Protein AF-A0A950AAD3-F1 (afdb_monomer_lite)

Sequence (222 aa):
MIIPPLSVIERLCAEAMTRAERRLYRKLTSDLDDFQRTALDNILGTRLNTKQSMLAWLRQAPGAANPRNILEHIERLKALRSIALPEELGRNIHQNHLLRLARQGAQTPVNDFRDLTDERRYATLVTVLLETSATITDEILDLNDRLLGSLFAKAKRQFESAFQGCLRFKCGSIRELKAADRLSVHELSAVNGHCLRFTYSATATAPFYISSFTEKEPINPF

Secondary structure (DSSP, 8-state):
--PPPHHHHHHHHHHHHHHHHHHHHHHHHTT--HHHHHHHHHHTSBPTTSSSBHHHHHTPPP-SSSHHHHHHHHHHHHHHHHT---TTTTTTS-HHHHHHHHHHHHHS-TTGGGGS-HHHHHHHHHHHHHHHHHHHHHHHHHHHHHHHHHHHHHHHHHHHHHHHHHHHHHHHHHHH--S-----------BTTTBPPP------------------------

Radius of gyration: 35.6 Å; chains: 1; bounding box: 96×27×93 Å

pLDDT: mean 77.22, std 22.84, range [26.33, 95.69]

Foldseek 3Di:
DDDDDPVVVVVVVVVVVVVVVLVLLCLLPVPDDPLLLVLLVQQLPCDPPDPDGNVRLLLDDQDALDPVSLVSLVVSLVSLCVSVDDPCRCVPPDPVVLVVLLVVLSPDDSVVLVVDDSSSSSSSSVSVSVVSNVVSVVSSVVSVVVNVVVVVVVVVVVVVVVVVVVVVVVVVVVVVPPDDDDDDQDDFDDDDDDDTDGDDDDDDDDDDDDPDPDPDDDPDDD

Structure (mmCIF, N/CA/C/O backbone):
data_AF-A0A950AAD3-F1
#
_entry.id   AF-A0A950AAD3-F1
#
loop_
_atom_site.group_PDB
_atom_site.id
_atom_site.type_symbol
_atom_site.label_atom_id
_atom_site.label_alt_id
_atom_site.label_comp_id
_atom_site.label_asym_id
_atom_site.label_entity_id
_atom_site.label_seq_id
_atom_site.pdbx_PDB_ins_code
_atom_site.Cartn_x
_atom_site.Cartn_y
_atom_site.Cartn_z
_atom_site.occupancy
_atom_site.B_iso_or_equiv
_atom_site.auth_seq_id
_atom_site.auth_comp_id
_atom_site.auth_asym_id
_atom_site.auth_atom_id
_atom_site.pdbx_PDB_model_num
ATOM 1 N N . MET A 1 1 ? -48.743 1.684 14.733 1.00 59.47 1 MET A N 1
ATOM 2 C CA . MET A 1 1 ? -47.333 1.432 14.368 1.00 59.47 1 MET A CA 1
ATOM 3 C C . MET A 1 1 ? -46.490 2.464 15.096 1.00 59.47 1 MET A C 1
ATOM 5 O O . MET A 1 1 ? -46.649 3.645 14.825 1.00 59.47 1 MET A O 1
ATOM 9 N N . ILE A 1 2 ? -45.723 2.055 16.106 1.00 82.56 2 ILE A N 1
ATOM 10 C CA . ILE A 1 2 ? -44.883 2.977 16.880 1.00 82.56 2 ILE A CA 1
ATOM 11 C C . ILE A 1 2 ? -43.565 3.101 16.117 1.00 82.56 2 ILE A C 1
ATOM 13 O O . ILE A 1 2 ? -42.791 2.148 16.079 1.00 82.56 2 ILE A O 1
ATOM 17 N N . ILE A 1 3 ? -43.349 4.237 15.454 1.00 84.38 3 ILE A N 1
ATOM 18 C CA . ILE A 1 3 ? -42.061 4.565 14.836 1.00 84.38 3 ILE A CA 1
ATOM 19 C C . ILE A 1 3 ? -41.279 5.377 15.872 1.00 84.38 3 ILE A C 1
ATOM 21 O O . ILE A 1 3 ? -41.797 6.390 16.350 1.00 84.38 3 ILE A O 1
ATOM 25 N N . PRO A 1 4 ? -40.075 4.938 16.270 1.00 87.88 4 PRO A N 1
ATOM 26 C CA . PRO A 1 4 ? -39.269 5.690 17.215 1.00 87.88 4 PRO A CA 1
ATOM 27 C C . PRO A 1 4 ? -38.831 7.038 16.612 1.00 87.88 4 PRO A C 1
ATOM 29 O O . PRO A 1 4 ? -38.788 7.185 15.389 1.00 87.88 4 PRO A O 1
ATOM 32 N N . PRO A 1 5 ? -38.474 8.026 17.449 1.00 93.12 5 PRO A N 1
ATOM 33 C CA . PRO A 1 5 ? -37.957 9.308 16.978 1.00 93.12 5 PRO A CA 1
ATOM 34 C C . PRO A 1 5 ? -36.730 9.134 16.072 1.00 93.12 5 PRO A C 1
ATOM 36 O O . PRO A 1 5 ? -35.926 8.225 16.292 1.00 93.12 5 PRO A O 1
ATOM 39 N N . LEU A 1 6 ? -36.543 10.038 15.103 1.00 93.56 6 LEU A N 1
ATOM 40 C CA . LEU A 1 6 ? -35.430 9.988 14.142 1.00 93.56 6 LEU A CA 1
ATOM 41 C C . LEU A 1 6 ? -34.062 9.839 14.829 1.00 93.56 6 LEU A C 1
ATOM 43 O O . LEU A 1 6 ? -33.264 8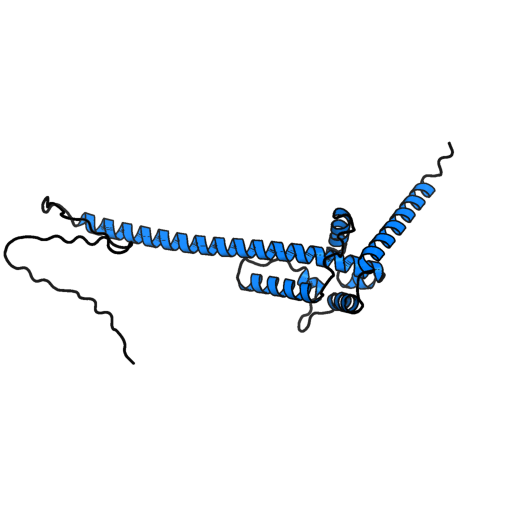.999 14.427 1.00 93.56 6 LEU A O 1
ATOM 47 N N . SER A 1 7 ? -33.836 10.560 15.928 1.00 93.62 7 SER A N 1
ATOM 48 C CA . SER A 1 7 ? -32.591 10.492 16.705 1.00 93.62 7 SER A CA 1
ATOM 49 C C . SER A 1 7 ? -32.288 9.096 17.264 1.00 93.62 7 SER A C 1
ATOM 51 O O . SER A 1 7 ? -31.128 8.706 17.407 1.00 93.62 7 SER A O 1
ATOM 53 N N . VAL A 1 8 ? -33.320 8.305 17.573 1.00 94.81 8 VAL A N 1
ATOM 54 C CA . VAL A 1 8 ? -33.160 6.917 18.025 1.00 94.81 8 VAL A CA 1
ATOM 55 C C . VAL A 1 8 ? -32.753 6.025 16.857 1.00 94.81 8 VAL A C 1
ATOM 57 O O . VAL A 1 8 ? -31.885 5.172 17.030 1.00 94.81 8 VAL A O 1
ATOM 60 N N . ILE A 1 9 ? -33.333 6.245 15.674 1.00 94.25 9 ILE A N 1
ATOM 61 C CA . ILE A 1 9 ? -32.977 5.518 14.450 1.00 94.25 9 ILE A CA 1
ATOM 62 C C . ILE A 1 9 ? -31.524 5.819 14.070 1.00 94.25 9 ILE A C 1
ATOM 64 O O . ILE A 1 9 ? -30.745 4.889 13.883 1.00 94.25 9 ILE A O 1
ATOM 68 N N . GLU A 1 10 ? -31.128 7.092 14.045 1.00 95.69 10 GLU A N 1
ATOM 69 C CA . GLU A 1 10 ? -29.756 7.515 13.733 1.00 95.69 10 GLU A CA 1
ATOM 70 C C . GLU A 1 10 ? -28.737 6.890 14.688 1.00 95.69 10 GLU A C 1
ATOM 72 O O . GLU A 1 10 ? -27.734 6.323 14.249 1.00 95.69 10 GLU A O 1
ATOM 77 N N . ARG A 1 11 ? -29.021 6.913 15.996 1.00 94.88 11 ARG A N 1
ATOM 78 C CA . ARG A 1 11 ? -28.156 6.295 17.008 1.00 94.88 11 ARG A CA 1
ATOM 79 C C . ARG A 1 11 ? -28.042 4.782 16.824 1.00 94.88 11 ARG A C 1
ATOM 81 O O . ARG A 1 11 ? -26.937 4.249 16.906 1.00 94.88 11 ARG A O 1
ATOM 88 N N . LEU A 1 12 ? -29.154 4.092 16.560 1.00 94.81 12 LEU A N 1
ATOM 89 C CA . LEU A 1 12 ? -29.156 2.647 16.307 1.00 94.81 12 LEU A CA 1
ATOM 90 C C . LEU A 1 12 ? -28.367 2.297 15.042 1.00 94.81 12 LEU A C 1
ATOM 92 O O . LEU A 1 12 ? -27.581 1.350 15.057 1.00 94.81 12 LEU A O 1
ATOM 96 N N . CYS A 1 13 ? -28.529 3.071 13.967 1.00 94.69 13 CYS A N 1
ATOM 97 C CA . CYS A 1 13 ? -27.764 2.905 12.734 1.00 94.69 13 CYS A CA 1
ATOM 98 C C . CYS A 1 13 ? -26.262 3.123 12.970 1.00 94.69 13 CYS A C 1
ATOM 100 O O . CYS A 1 13 ? -25.458 2.281 12.568 1.00 94.69 13 CYS A O 1
ATOM 102 N N . ALA A 1 14 ? -25.879 4.192 13.673 1.00 94.50 14 ALA A N 1
ATOM 103 C CA . ALA A 1 14 ? -24.483 4.484 14.000 1.00 94.50 14 ALA A CA 1
ATOM 104 C C . ALA A 1 14 ? -23.844 3.378 14.860 1.00 94.50 14 ALA A C 1
ATOM 106 O O . ALA A 1 14 ? -22.711 2.948 14.614 1.00 94.50 14 ALA A O 1
ATOM 107 N N . GLU A 1 15 ? -24.584 2.867 15.844 1.00 95.62 15 GLU A N 1
ATOM 108 C CA . GLU A 1 15 ? -24.128 1.777 16.700 1.00 95.62 15 GLU A CA 1
ATOM 109 C C . GLU A 1 15 ? -23.991 0.461 15.921 1.00 95.62 15 GLU A C 1
ATOM 111 O O . GLU A 1 15 ? -22.980 -0.237 16.052 1.00 95.62 15 GLU A O 1
ATOM 116 N N . ALA A 1 16 ? -24.963 0.133 15.066 1.00 94.94 16 ALA A N 1
ATOM 117 C CA . ALA A 1 16 ? -24.903 -1.037 14.197 1.00 94.94 16 ALA A CA 1
ATOM 118 C C . ALA A 1 16 ? -23.700 -0.972 13.242 1.00 94.94 16 ALA A C 1
ATOM 120 O O . ALA A 1 16 ? -22.974 -1.960 13.107 1.00 94.94 16 ALA A O 1
ATOM 121 N N . MET A 1 17 ? -23.438 0.196 12.644 1.00 91.81 17 MET A N 1
ATOM 122 C CA . MET A 1 17 ? -22.265 0.428 11.797 1.00 91.81 17 MET A CA 1
ATOM 123 C C . MET A 1 17 ? -20.960 0.231 12.571 1.00 91.81 17 MET A C 1
ATOM 125 O O . MET A 1 17 ? -20.105 -0.538 12.140 1.00 91.81 17 MET A O 1
ATOM 129 N N . THR A 1 18 ? -20.834 0.833 13.756 1.00 92.56 18 THR A N 1
ATOM 130 C CA . THR A 1 18 ? -19.625 0.702 14.588 1.00 92.56 18 THR A CA 1
ATOM 131 C C . THR A 1 18 ? -19.384 -0.754 15.004 1.00 92.56 18 THR A C 1
ATOM 133 O O . THR A 1 18 ? -18.251 -1.241 15.000 1.00 92.56 18 THR A O 1
ATOM 136 N N . ARG A 1 19 ? -20.447 -1.497 15.340 1.00 93.50 19 ARG A N 1
ATOM 137 C CA . ARG A 1 19 ? -20.359 -2.932 15.658 1.00 93.50 19 ARG A CA 1
ATOM 138 C C . ARG A 1 19 ? -19.924 -3.758 14.444 1.00 93.50 19 ARG A C 1
ATOM 140 O O . ARG A 1 19 ? -19.115 -4.674 14.602 1.00 93.50 19 ARG A O 1
ATOM 147 N N . ALA A 1 20 ? -20.430 -3.437 13.254 1.00 91.12 20 ALA A N 1
ATOM 148 C CA . ALA A 1 20 ? -20.039 -4.098 12.013 1.00 91.12 20 ALA A CA 1
ATOM 149 C C . ALA A 1 20 ? -18.560 -3.849 11.677 1.00 91.12 20 ALA A C 1
ATOM 151 O O . ALA A 1 20 ? -17.836 -4.805 11.400 1.00 91.12 20 ALA A O 1
ATOM 152 N N . GLU A 1 21 ? -18.086 -2.606 11.788 1.00 90.44 21 GLU A N 1
ATOM 153 C CA . GLU A 1 21 ? -16.679 -2.251 11.560 1.00 90.44 21 GLU A CA 1
ATOM 154 C C . GLU A 1 21 ? -15.738 -2.975 12.522 1.00 90.44 21 GLU A C 1
ATOM 156 O O . GLU A 1 21 ? -14.776 -3.602 12.085 1.00 90.44 21 GLU A O 1
ATOM 161 N N . ARG A 1 22 ? -16.053 -2.998 13.823 1.00 91.44 22 ARG A N 1
ATOM 162 C CA . ARG A 1 22 ? -15.264 -3.758 14.808 1.00 91.44 22 ARG A CA 1
ATOM 163 C C . ARG A 1 22 ? -15.192 -5.245 14.469 1.00 91.44 22 ARG A C 1
ATOM 165 O O . ARG A 1 22 ? -14.149 -5.870 14.637 1.00 91.44 22 ARG A O 1
ATOM 172 N N . ARG A 1 23 ? -16.291 -5.831 13.980 1.00 91.44 23 ARG A N 1
ATOM 173 C CA . ARG A 1 23 ? -16.305 -7.235 13.548 1.00 91.44 23 ARG A CA 1
ATOM 174 C C . ARG A 1 23 ? -15.412 -7.459 12.328 1.00 91.44 23 ARG A C 1
ATOM 176 O O . ARG A 1 23 ? -14.790 -8.512 12.234 1.00 91.44 23 ARG A O 1
ATOM 183 N N . LEU A 1 24 ? -15.347 -6.494 11.414 1.00 91.12 24 LEU A N 1
ATOM 184 C CA . LEU A 1 24 ? -14.469 -6.551 10.246 1.00 91.12 24 LEU A CA 1
ATOM 185 C C . LEU A 1 24 ? -13.000 -6.421 10.636 1.00 91.12 24 LEU A C 1
ATOM 187 O O . LEU A 1 24 ? -12.200 -7.234 10.187 1.00 91.12 24 LEU A O 1
ATOM 191 N N . TYR A 1 25 ? -12.655 -5.473 11.510 1.00 92.56 25 TYR A N 1
ATOM 192 C CA . TYR A 1 25 ? -11.283 -5.333 12.001 1.00 92.56 25 TYR A CA 1
ATOM 193 C C . TYR A 1 25 ? -10.812 -6.605 12.698 1.00 92.56 25 TYR A C 1
ATOM 195 O O . TYR A 1 25 ? -9.764 -7.124 12.340 1.00 92.56 25 TYR A O 1
ATOM 203 N N . ARG A 1 26 ? -11.633 -7.189 13.579 1.00 90.94 26 ARG A N 1
ATOM 204 C CA . ARG A 1 26 ? -11.306 -8.474 14.216 1.00 90.94 26 ARG A CA 1
ATOM 205 C C . ARG A 1 26 ? -11.104 -9.613 13.225 1.00 90.94 26 ARG A C 1
ATOM 207 O O . ARG A 1 26 ? -10.205 -10.414 13.421 1.00 90.94 26 ARG A O 1
ATOM 214 N N . LYS A 1 27 ? -11.907 -9.687 12.161 1.00 90.19 27 LYS A N 1
ATOM 215 C CA . LYS A 1 27 ? -11.709 -10.687 11.098 1.00 90.19 27 LYS A CA 1
ATOM 216 C C . LYS A 1 27 ? -10.422 -10.465 10.297 1.00 90.19 27 LYS A C 1
ATOM 218 O O . LYS A 1 27 ? -9.888 -11.421 9.762 1.00 90.19 27 LYS A O 1
ATOM 223 N N . LEU A 1 28 ? -9.962 -9.221 10.166 1.00 89.19 28 LEU A N 1
ATOM 224 C CA . LEU A 1 28 ? -8.705 -8.892 9.483 1.00 89.19 28 LEU A CA 1
ATOM 225 C C . LEU A 1 28 ? -7.474 -9.128 10.360 1.00 89.19 28 LEU A C 1
ATOM 227 O O . LEU A 1 28 ? -6.378 -9.250 9.827 1.00 89.19 28 LEU A O 1
ATOM 231 N N . THR A 1 29 ? -7.632 -9.140 11.683 1.00 90.69 29 THR A N 1
ATOM 232 C CA . THR A 1 29 ? -6.511 -9.225 12.627 1.00 90.69 29 THR A CA 1
ATOM 233 C C . THR A 1 29 ? -6.437 -10.542 13.392 1.00 90.69 29 THR A C 1
ATOM 235 O O . THR A 1 29 ? -5.415 -10.795 14.029 1.00 90.69 29 THR A O 1
ATOM 238 N N . SER A 1 30 ? -7.474 -11.386 13.338 1.00 88.00 30 SER A N 1
ATOM 239 C CA . SER A 1 30 ? -7.507 -12.687 14.023 1.00 88.00 30 SER A CA 1
ATOM 240 C C . SER A 1 30 ? -6.412 -13.633 13.554 1.00 88.00 30 SER A C 1
ATOM 242 O O . SER A 1 30 ? -5.887 -14.393 14.359 1.00 88.00 30 SER A O 1
ATOM 244 N N . ASP A 1 31 ? -6.059 -13.549 12.273 1.00 86.94 31 ASP A N 1
ATOM 245 C CA . ASP A 1 31 ? -5.142 -14.484 11.621 1.00 86.94 31 ASP A CA 1
ATOM 246 C C . ASP A 1 31 ? -3.694 -13.955 11.622 1.00 86.94 31 ASP A C 1
ATOM 248 O O . ASP A 1 31 ? -2.818 -14.551 11.000 1.00 86.94 31 ASP A O 1
ATOM 252 N N . LEU A 1 32 ? -3.447 -12.815 12.289 1.00 88.69 32 LEU A N 1
ATOM 253 C CA . LEU A 1 32 ? -2.131 -12.181 12.366 1.00 88.69 32 LEU A CA 1
ATOM 254 C C . LEU A 1 32 ? -1.323 -12.688 13.559 1.00 88.69 32 LEU A C 1
ATOM 256 O O . LEU A 1 32 ? -1.712 -12.459 14.710 1.00 88.69 32 LEU A O 1
ATOM 260 N N . ASP A 1 33 ? -0.159 -13.257 13.260 1.00 91.56 33 ASP A N 1
ATOM 261 C CA . ASP A 1 33 ? 0.845 -13.666 14.243 1.00 91.56 33 ASP A CA 1
ATOM 262 C C . ASP A 1 33 ? 1.598 -12.461 14.841 1.00 91.56 33 ASP A C 1
ATOM 264 O O . ASP A 1 33 ? 1.648 -11.371 14.258 1.00 91.56 33 ASP A O 1
ATOM 268 N N . ASP A 1 34 ? 2.232 -12.654 15.996 1.00 90.50 34 ASP A N 1
ATOM 269 C CA . ASP A 1 34 ? 2.984 -11.611 16.703 1.00 90.50 34 ASP A CA 1
ATOM 270 C C . ASP A 1 34 ? 4.168 -11.092 15.875 1.00 90.50 34 ASP A C 1
ATOM 272 O O . ASP A 1 34 ? 4.472 -9.891 15.890 1.00 90.50 34 ASP A O 1
ATOM 276 N N . PHE A 1 35 ? 4.791 -11.965 15.073 1.00 91.69 35 PHE A N 1
ATOM 277 C CA . PHE A 1 35 ? 5.817 -11.569 14.110 1.00 91.69 35 PHE A CA 1
ATOM 278 C C . PHE A 1 35 ? 5.271 -10.561 13.090 1.00 91.69 35 PHE A C 1
ATOM 280 O O . PHE A 1 35 ? 5.880 -9.516 12.848 1.00 91.69 35 PHE A O 1
ATOM 287 N N . GLN A 1 36 ? 4.094 -10.840 12.526 1.00 92.19 36 GLN A N 1
ATOM 288 C CA . GLN A 1 36 ? 3.452 -9.975 11.537 1.00 92.19 36 GLN A CA 1
ATOM 289 C C . GLN A 1 36 ? 3.017 -8.653 12.169 1.00 92.19 36 GLN A C 1
ATOM 291 O O . GLN A 1 36 ? 3.241 -7.601 11.578 1.00 92.19 36 GLN A O 1
ATOM 296 N N . ARG A 1 37 ? 2.463 -8.669 13.387 1.00 92.38 37 ARG A N 1
ATOM 297 C CA . ARG A 1 37 ? 2.107 -7.443 14.129 1.00 92.38 37 ARG A CA 1
ATOM 298 C C . ARG A 1 37 ? 3.324 -6.551 14.360 1.00 92.38 37 ARG A C 1
ATOM 300 O O . ARG A 1 37 ? 3.278 -5.363 14.051 1.00 92.38 37 ARG A O 1
ATOM 307 N N . THR A 1 38 ? 4.436 -7.143 14.789 1.00 92.44 38 THR A N 1
ATOM 308 C CA . THR A 1 38 ? 5.706 -6.427 14.976 1.00 92.44 38 THR A CA 1
ATOM 309 C C . THR A 1 38 ? 6.228 -5.862 13.653 1.00 92.44 38 THR A C 1
ATOM 311 O O . THR A 1 38 ? 6.655 -4.710 13.589 1.00 92.44 38 THR A O 1
ATOM 314 N N . ALA A 1 39 ? 6.160 -6.639 12.568 1.00 92.12 39 ALA A N 1
ATOM 315 C CA . ALA A 1 39 ? 6.531 -6.168 11.237 1.00 92.12 39 ALA A CA 1
ATOM 316 C C . ALA A 1 39 ? 5.649 -4.993 10.774 1.00 92.12 39 ALA A C 1
ATOM 318 O O . ALA A 1 39 ? 6.172 -4.016 10.239 1.00 92.12 39 ALA A O 1
ATOM 319 N N . LEU A 1 40 ? 4.337 -5.041 11.029 1.00 92.69 40 LEU A N 1
ATOM 320 C CA . LEU A 1 40 ? 3.401 -3.953 10.731 1.00 92.69 40 LEU A CA 1
ATOM 321 C C . LEU A 1 40 ? 3.716 -2.681 11.527 1.00 92.69 40 LEU A C 1
ATOM 323 O O . LEU A 1 40 ? 3.678 -1.586 10.965 1.00 92.69 40 LEU A O 1
ATOM 327 N N . ASP A 1 41 ? 4.074 -2.802 12.803 1.00 92.12 41 ASP A N 1
ATOM 328 C CA . ASP A 1 41 ? 4.468 -1.643 13.608 1.00 92.12 41 ASP A CA 1
ATOM 329 C C . ASP A 1 41 ? 5.810 -1.055 13.132 1.00 92.12 41 ASP A C 1
ATOM 331 O O . ASP A 1 41 ? 5.960 0.166 13.042 1.00 92.12 41 ASP A O 1
ATOM 335 N N . ASN A 1 42 ? 6.755 -1.898 12.703 1.00 91.56 42 ASN A N 1
ATOM 336 C CA . ASN A 1 42 ? 8.020 -1.450 12.113 1.00 91.56 42 ASN A CA 1
ATOM 337 C C . ASN A 1 42 ? 7.825 -0.653 10.810 1.00 91.56 42 ASN A C 1
ATOM 339 O O . ASN A 1 42 ? 8.619 0.242 10.512 1.00 91.56 42 ASN A O 1
ATOM 343 N N . ILE A 1 43 ? 6.749 -0.907 10.056 1.00 91.75 43 ILE A N 1
ATOM 344 C CA . ILE A 1 43 ? 6.420 -0.159 8.830 1.00 91.75 43 ILE A CA 1
ATOM 345 C C . ILE A 1 43 ? 6.055 1.306 9.127 1.00 91.75 43 ILE A C 1
ATOM 347 O O . ILE A 1 43 ? 6.300 2.197 8.304 1.00 91.75 43 ILE A O 1
ATOM 351 N N . LEU A 1 44 ? 5.502 1.577 10.313 1.00 90.75 44 LEU A N 1
ATOM 352 C CA . LEU A 1 44 ? 5.244 2.936 10.800 1.00 90.75 44 LEU A CA 1
ATOM 353 C C . LEU A 1 44 ? 6.520 3.642 11.286 1.00 90.75 44 LEU A C 1
ATOM 355 O O . LEU A 1 44 ? 6.506 4.851 11.534 1.00 90.75 44 LEU A O 1
ATOM 359 N N . GLY A 1 45 ? 7.617 2.901 11.434 1.00 89.75 45 GLY A N 1
ATOM 360 C CA . GLY A 1 45 ? 8.925 3.419 11.798 1.00 89.75 45 GLY A CA 1
ATOM 361 C C . GLY A 1 45 ? 9.649 4.120 10.648 1.00 89.75 45 GLY A C 1
ATOM 362 O O . GLY A 1 45 ? 9.292 4.022 9.469 1.00 89.75 45 GLY A O 1
ATOM 363 N N . THR A 1 46 ? 10.711 4.839 11.009 1.00 87.56 46 THR A N 1
ATOM 364 C CA . THR A 1 46 ? 11.626 5.467 10.053 1.00 87.56 46 THR A CA 1
ATOM 365 C C . THR A 1 46 ? 12.493 4.402 9.392 1.00 87.56 46 THR A C 1
ATOM 367 O O . THR A 1 46 ? 13.080 3.559 10.071 1.00 87.56 46 THR A O 1
ATOM 370 N N . ARG A 1 47 ? 12.612 4.441 8.064 1.00 84.88 47 ARG A N 1
ATOM 371 C CA . ARG A 1 47 ? 13.481 3.513 7.339 1.00 84.88 47 ARG A CA 1
ATOM 372 C C . ARG A 1 47 ? 14.953 3.865 7.586 1.00 84.88 47 ARG A C 1
ATOM 374 O O . ARG A 1 47 ? 15.329 5.038 7.541 1.00 84.88 47 ARG A O 1
ATOM 381 N N . LEU A 1 48 ? 15.788 2.839 7.785 1.00 77.69 48 LEU A N 1
ATOM 382 C CA . LEU A 1 48 ? 17.239 2.964 7.989 1.00 77.69 48 LEU A CA 1
ATOM 383 C C . LEU A 1 48 ? 17.876 3.910 6.959 1.00 77.69 48 LEU A C 1
ATOM 385 O O . LEU A 1 48 ? 17.626 3.792 5.760 1.00 77.69 48 LEU A O 1
ATOM 389 N N . ASN A 1 49 ? 18.711 4.834 7.441 1.00 75.81 49 ASN A N 1
ATOM 390 C CA . ASN A 1 49 ? 19.456 5.812 6.637 1.00 75.81 49 ASN A CA 1
ATOM 391 C C . ASN A 1 49 ? 18.597 6.774 5.793 1.00 75.81 49 ASN A C 1
ATOM 393 O O . ASN A 1 49 ? 19.103 7.404 4.867 1.00 75.81 49 ASN A O 1
ATOM 397 N N . THR A 1 50 ? 17.306 6.927 6.105 1.00 83.06 50 THR A N 1
ATOM 398 C CA . THR A 1 50 ? 16.422 7.881 5.421 1.00 83.06 50 THR A CA 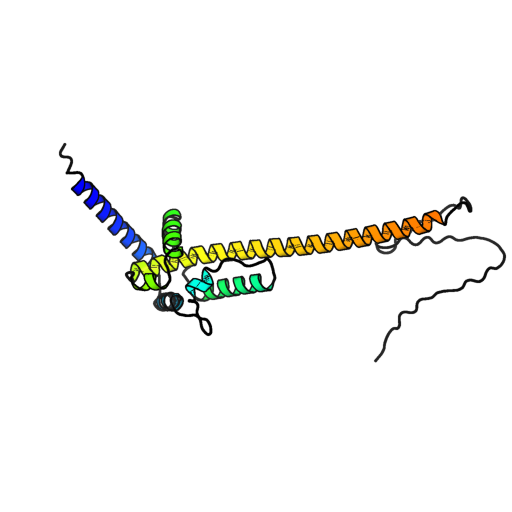1
ATOM 399 C C . THR A 1 50 ? 15.547 8.640 6.419 1.00 83.06 50 THR A C 1
ATOM 401 O O . THR A 1 50 ? 15.332 8.185 7.535 1.00 83.06 50 THR A O 1
ATOM 404 N N . LYS A 1 51 ? 15.030 9.813 6.030 1.00 82.44 51 LYS A N 1
ATOM 405 C CA . LYS A 1 51 ? 14.088 10.601 6.855 1.00 82.44 51 LYS A CA 1
ATOM 406 C C . LYS A 1 51 ? 12.618 10.215 6.641 1.00 82.44 51 LYS A C 1
ATOM 408 O O . LYS A 1 51 ? 11.736 10.816 7.242 1.00 82.44 51 LYS A O 1
ATOM 413 N N . GLN A 1 52 ? 12.351 9.254 5.759 1.00 87.06 52 GLN A N 1
ATOM 414 C CA . GLN A 1 52 ? 11.002 8.807 5.415 1.00 87.06 52 GLN A CA 1
ATOM 415 C C . GLN A 1 52 ? 10.646 7.524 6.171 1.00 87.06 52 GLN A C 1
ATOM 417 O O . GLN A 1 52 ? 11.514 6.691 6.442 1.00 87.06 52 GLN A O 1
ATOM 422 N N . SER A 1 53 ? 9.366 7.348 6.499 1.00 90.56 53 SER A N 1
ATOM 423 C CA . SER A 1 53 ? 8.894 6.077 7.047 1.00 90.56 53 SER A CA 1
ATOM 424 C C . SER A 1 53 ? 8.863 4.991 5.976 1.00 90.56 53 SER A C 1
ATOM 426 O O . SER A 1 53 ? 8.791 5.277 4.775 1.00 90.56 53 SER A O 1
ATOM 428 N N . MET A 1 54 ? 8.889 3.730 6.405 1.00 91.81 54 MET A N 1
ATOM 429 C CA . MET A 1 54 ? 8.768 2.603 5.480 1.00 91.81 54 MET A CA 1
ATOM 430 C C . MET A 1 54 ? 7.417 2.631 4.749 1.00 91.81 54 MET A C 1
ATOM 432 O O . MET A 1 54 ? 7.383 2.453 3.533 1.00 91.81 54 MET A O 1
ATOM 436 N N . LEU A 1 55 ? 6.325 2.972 5.442 1.00 91.69 55 LEU A N 1
ATOM 437 C CA . LEU A 1 55 ? 5.006 3.137 4.824 1.00 91.69 55 LEU A CA 1
ATOM 438 C C . LEU A 1 55 ? 4.955 4.274 3.791 1.00 91.69 55 LEU A C 1
ATOM 440 O O . LEU A 1 55 ? 4.231 4.175 2.802 1.00 91.69 55 LEU A O 1
ATOM 444 N N . ALA A 1 56 ? 5.672 5.376 4.025 1.00 91.38 56 ALA A N 1
ATOM 445 C CA . ALA A 1 56 ? 5.737 6.479 3.068 1.00 91.38 56 ALA A CA 1
ATOM 446 C C . ALA A 1 56 ? 6.510 6.069 1.809 1.00 91.38 56 ALA A C 1
ATOM 448 O O . ALA A 1 56 ? 6.065 6.366 0.707 1.00 91.38 56 ALA A O 1
ATOM 449 N N . TRP A 1 57 ? 7.618 5.338 1.969 1.00 92.38 57 TRP A N 1
ATOM 450 C CA . TRP A 1 57 ? 8.396 4.803 0.849 1.00 92.38 57 TRP A CA 1
ATOM 451 C C . TRP A 1 57 ? 7.604 3.792 0.007 1.00 92.38 57 TRP A C 1
ATOM 453 O O . TRP A 1 57 ? 7.638 3.861 -1.218 1.00 92.38 57 TRP A O 1
ATOM 463 N N . LEU A 1 58 ? 6.840 2.898 0.645 1.00 91.75 58 LEU A N 1
ATOM 464 C CA . LEU A 1 58 ? 5.985 1.932 -0.059 1.00 91.75 58 LEU A CA 1
ATOM 465 C C . LEU A 1 58 ? 4.893 2.609 -0.904 1.00 91.75 58 LEU A C 1
ATOM 467 O O . LEU A 1 58 ? 4.538 2.089 -1.954 1.00 91.75 58 LEU A O 1
ATOM 471 N N . ARG A 1 59 ? 4.395 3.775 -0.472 1.00 90.00 59 ARG A N 1
ATOM 472 C CA . ARG A 1 59 ? 3.352 4.556 -1.163 1.00 90.00 59 ARG A CA 1
ATOM 473 C C . ARG A 1 59 ? 3.891 5.535 -2.215 1.00 90.00 59 ARG A C 1
ATOM 475 O O . ARG A 1 59 ? 3.122 6.334 -2.746 1.00 90.00 59 ARG A O 1
ATOM 482 N N . GLN A 1 60 ? 5.197 5.548 -2.491 1.00 89.00 60 GLN A N 1
ATOM 483 C CA . GLN A 1 60 ? 5.762 6.495 -3.455 1.00 89.00 60 GLN A CA 1
ATOM 484 C C . GLN A 1 60 ? 5.320 6.183 -4.883 1.00 89.00 60 GLN A C 1
ATOM 486 O O . GLN A 1 60 ? 5.475 5.059 -5.350 1.00 89.00 60 GLN A O 1
ATOM 491 N N . ALA A 1 61 ? 4.862 7.217 -5.589 1.00 86.12 61 ALA A N 1
ATOM 492 C CA . ALA A 1 61 ? 4.490 7.126 -6.994 1.00 86.12 61 ALA A CA 1
ATOM 493 C C . ALA A 1 61 ? 5.658 6.628 -7.874 1.00 86.12 61 ALA A C 1
ATOM 495 O O . ALA A 1 61 ? 6.831 6.864 -7.542 1.00 86.12 61 ALA A O 1
ATOM 496 N N . PRO A 1 62 ? 5.354 5.973 -9.006 1.00 85.12 62 PRO A N 1
ATOM 497 C CA . PRO A 1 62 ? 6.366 5.470 -9.916 1.00 85.12 62 PRO A CA 1
ATOM 498 C C . PRO A 1 62 ? 7.086 6.623 -10.615 1.00 85.12 62 PRO A C 1
ATOM 500 O O . PRO A 1 62 ? 6.488 7.629 -11.006 1.00 85.12 62 PRO A O 1
ATOM 503 N N . GLY A 1 63 ? 8.400 6.476 -10.774 1.00 85.81 63 GLY A N 1
ATOM 504 C CA . GLY A 1 63 ? 9.215 7.421 -11.534 1.00 85.81 63 GLY A CA 1
ATOM 505 C C . GLY A 1 63 ? 9.141 7.186 -13.049 1.00 85.81 63 GLY A C 1
ATOM 506 O O . GLY A 1 63 ? 8.295 6.463 -13.566 1.00 85.81 63 GLY A O 1
ATOM 507 N N . ALA A 1 64 ? 10.080 7.776 -13.794 1.00 87.25 64 ALA A N 1
ATOM 508 C CA . ALA A 1 64 ? 10.216 7.531 -15.232 1.00 87.25 64 ALA A CA 1
ATOM 509 C C . ALA A 1 64 ? 10.497 6.047 -15.560 1.00 87.25 64 ALA A C 1
ATOM 511 O O . ALA A 1 64 ? 11.121 5.341 -14.767 1.00 87.25 64 ALA A O 1
ATOM 512 N N . ALA A 1 65 ? 10.114 5.602 -16.762 1.00 87.12 65 ALA A N 1
ATOM 513 C CA . ALA A 1 65 ? 10.410 4.260 -17.271 1.00 87.12 65 ALA A CA 1
ATOM 514 C C . ALA A 1 65 ? 11.914 4.095 -17.540 1.00 87.12 65 ALA A C 1
ATOM 516 O O . ALA A 1 65 ? 12.412 4.342 -18.639 1.00 87.12 65 ALA A O 1
ATOM 517 N N . ASN A 1 66 ? 12.652 3.721 -16.500 1.00 89.62 66 ASN A N 1
ATOM 518 C CA . ASN A 1 66 ? 14.073 3.432 -16.552 1.00 89.62 66 ASN A CA 1
ATOM 519 C C . ASN A 1 66 ? 14.372 2.147 -15.746 1.00 89.62 66 ASN A C 1
ATOM 521 O O . ASN A 1 66 ? 13.623 1.811 -14.824 1.00 89.62 66 ASN A O 1
ATOM 525 N N . PRO A 1 67 ? 15.461 1.422 -16.063 1.00 89.00 67 PRO A N 1
ATOM 526 C CA . PRO A 1 67 ? 15.798 0.185 -15.355 1.00 89.00 67 PRO A CA 1
ATOM 527 C C . PRO A 1 67 ? 15.991 0.374 -13.845 1.00 89.00 67 PRO A C 1
ATOM 529 O O . PRO A 1 67 ? 15.647 -0.504 -13.059 1.00 89.00 67 PRO A O 1
ATOM 532 N N . ARG A 1 68 ? 16.510 1.535 -13.425 1.00 91.50 68 ARG A N 1
ATOM 533 C CA . ARG A 1 68 ? 16.759 1.855 -12.013 1.00 91.50 68 ARG A CA 1
ATOM 534 C C . ARG A 1 68 ? 15.467 1.882 -11.190 1.00 91.50 68 ARG A C 1
ATOM 536 O O . ARG A 1 68 ? 15.432 1.314 -10.107 1.00 91.50 68 ARG A O 1
ATOM 543 N N . ASN A 1 69 ? 14.420 2.505 -11.714 1.00 90.94 69 ASN A N 1
ATOM 544 C CA . ASN A 1 69 ? 13.129 2.628 -11.053 1.00 90.94 69 ASN A CA 1
ATOM 545 C C . ASN A 1 69 ? 12.430 1.270 -11.003 1.00 90.94 69 ASN A C 1
ATOM 547 O O . ASN A 1 69 ? 11.879 0.921 -9.968 1.00 90.94 69 ASN A O 1
ATOM 551 N N . ILE A 1 70 ? 12.524 0.457 -12.063 1.00 91.75 70 ILE A N 1
ATOM 552 C CA . ILE A 1 70 ? 12.005 -0.922 -12.045 1.00 91.75 70 ILE A CA 1
ATOM 553 C C . ILE A 1 70 ? 12.655 -1.727 -10.912 1.00 91.75 70 ILE A C 1
ATOM 555 O O . ILE A 1 70 ? 11.953 -2.384 -10.145 1.00 91.75 70 ILE A O 1
ATOM 559 N N . LEU A 1 71 ? 13.982 -1.642 -10.760 1.00 92.81 71 LEU A N 1
ATOM 560 C CA . LEU A 1 71 ? 14.684 -2.296 -9.651 1.00 92.81 71 LEU A CA 1
ATOM 561 C C . LEU A 1 71 ? 14.207 -1.783 -8.288 1.00 92.81 71 LEU A C 1
ATOM 563 O O . LEU A 1 71 ? 13.995 -2.589 -7.386 1.00 92.81 71 LEU A O 1
ATOM 567 N N . GLU A 1 72 ? 13.967 -0.478 -8.150 1.00 92.31 72 GLU A N 1
ATOM 568 C CA . GLU A 1 72 ? 13.422 0.091 -6.916 1.00 92.31 72 GLU A CA 1
ATOM 569 C C . GLU A 1 72 ? 12.018 -0.452 -6.593 1.00 92.31 72 GLU A C 1
ATOM 571 O O . GLU A 1 72 ? 11.755 -0.832 -5.452 1.00 92.31 72 GLU A O 1
ATOM 576 N N . HIS A 1 73 ? 11.119 -0.565 -7.577 1.00 92.62 73 HIS A N 1
ATOM 577 C CA . HIS A 1 73 ? 9.800 -1.171 -7.358 1.00 92.62 73 HIS A CA 1
ATOM 578 C C . HIS A 1 73 ? 9.904 -2.659 -6.989 1.00 92.62 73 HIS A C 1
ATOM 580 O O . HIS A 1 73 ? 9.172 -3.130 -6.118 1.00 92.62 73 HIS A O 1
ATOM 586 N N . ILE A 1 74 ? 10.856 -3.397 -7.571 1.00 93.56 74 ILE A N 1
ATOM 587 C CA . ILE A 1 74 ? 11.135 -4.786 -7.179 1.00 93.56 74 ILE A CA 1
ATOM 588 C C . ILE A 1 74 ? 11.617 -4.855 -5.723 1.00 93.56 74 ILE A C 1
ATOM 590 O O . ILE A 1 74 ? 11.201 -5.749 -4.986 1.00 93.56 74 ILE A O 1
ATOM 594 N N . GLU A 1 75 ? 12.465 -3.927 -5.275 1.00 93.25 75 GLU A N 1
ATOM 595 C CA . GLU A 1 75 ? 12.872 -3.842 -3.868 1.00 93.25 75 GLU A CA 1
ATOM 596 C C . GLU A 1 75 ? 11.687 -3.552 -2.942 1.00 93.25 75 GLU A C 1
ATOM 598 O O . GLU A 1 75 ? 11.563 -4.196 -1.898 1.00 93.25 75 GLU A O 1
ATOM 603 N N . ARG A 1 76 ? 10.783 -2.643 -3.331 1.00 93.31 76 ARG A N 1
ATOM 604 C CA . ARG A 1 76 ? 9.543 -2.369 -2.581 1.00 93.31 76 ARG A CA 1
ATOM 605 C C . ARG A 1 76 ? 8.678 -3.619 -2.465 1.00 93.31 76 ARG A C 1
ATOM 607 O O . ARG A 1 76 ? 8.241 -3.959 -1.367 1.00 93.31 76 ARG A O 1
ATOM 614 N N . LEU A 1 77 ? 8.498 -4.349 -3.565 1.00 93.50 77 LEU A N 1
ATOM 615 C CA . LEU A 1 77 ? 7.730 -5.592 -3.578 1.00 93.50 77 LEU A CA 1
ATOM 616 C C . LEU A 1 77 ? 8.378 -6.676 -2.703 1.00 93.50 77 LEU A C 1
ATOM 618 O O . LEU A 1 77 ? 7.681 -7.377 -1.972 1.00 93.50 77 LEU A O 1
ATOM 622 N N . LYS A 1 78 ? 9.711 -6.801 -2.728 1.00 93.75 78 LYS A N 1
ATOM 623 C CA . LYS A 1 78 ? 10.455 -7.719 -1.848 1.00 93.75 78 LYS A CA 1
ATOM 624 C C . LYS A 1 78 ? 10.277 -7.360 -0.376 1.00 93.75 78 LYS A C 1
ATOM 626 O O . LYS A 1 78 ? 10.023 -8.250 0.433 1.00 93.75 78 LYS A O 1
ATOM 631 N N . ALA A 1 79 ? 10.371 -6.076 -0.037 1.00 92.00 79 ALA A N 1
ATOM 632 C CA . ALA A 1 79 ? 10.140 -5.605 1.322 1.00 92.00 79 ALA A CA 1
ATOM 633 C C . ALA A 1 79 ? 8.713 -5.935 1.786 1.00 92.00 79 ALA A C 1
ATOM 635 O O . ALA A 1 79 ? 8.533 -6.442 2.890 1.00 92.00 79 ALA A O 1
ATOM 636 N N . LEU A 1 80 ? 7.711 -5.747 0.925 1.00 92.12 80 LEU A N 1
ATOM 637 C CA . LEU A 1 80 ? 6.325 -6.078 1.248 1.00 92.12 80 LEU A CA 1
ATOM 638 C C . LEU A 1 80 ? 6.126 -7.589 1.452 1.00 92.12 80 LEU A C 1
ATOM 640 O O . LEU A 1 80 ? 5.509 -8.010 2.427 1.00 92.12 80 LEU A O 1
ATOM 644 N N . ARG A 1 81 ? 6.723 -8.421 0.592 1.00 91.12 81 ARG A N 1
ATOM 645 C CA . ARG A 1 81 ? 6.674 -9.887 0.724 1.00 91.12 81 ARG A CA 1
ATOM 646 C C . ARG A 1 81 ? 7.381 -10.404 1.978 1.00 91.12 81 ARG A C 1
ATOM 648 O O . ARG A 1 81 ? 6.949 -11.411 2.523 1.00 91.12 81 ARG A O 1
ATOM 655 N N . SER A 1 82 ? 8.416 -9.716 2.468 1.00 90.94 82 SER A N 1
ATOM 656 C CA . SER A 1 82 ? 9.121 -10.108 3.702 1.00 90.94 82 SER A CA 1
ATOM 657 C C . SER A 1 82 ? 8.272 -10.006 4.973 1.00 90.94 82 SER A C 1
ATOM 659 O O . SER A 1 82 ? 8.590 -10.656 5.963 1.00 90.94 82 SER A O 1
ATOM 661 N N . ILE A 1 83 ? 7.167 -9.253 4.934 1.00 89.44 83 ILE A N 1
ATOM 662 C CA . ILE A 1 83 ? 6.185 -9.191 6.029 1.00 89.44 83 ILE A CA 1
ATOM 663 C C . ILE A 1 83 ? 5.429 -10.527 6.152 1.00 89.44 83 ILE A C 1
ATOM 665 O O . ILE A 1 83 ? 4.889 -10.829 7.211 1.00 89.44 83 ILE A O 1
ATOM 669 N N . ALA A 1 84 ? 5.420 -11.337 5.083 1.00 87.88 84 ALA A N 1
ATOM 670 C CA . ALA A 1 84 ? 4.815 -12.665 5.036 1.00 87.88 84 ALA A CA 1
ATOM 671 C C . ALA A 1 84 ? 3.349 -12.667 5.504 1.00 87.88 84 ALA A C 1
ATOM 673 O O . ALA A 1 84 ? 2.959 -13.470 6.350 1.00 87.88 84 ALA A O 1
ATOM 674 N N . LEU A 1 85 ? 2.538 -11.742 4.972 1.00 86.88 85 LEU A N 1
ATOM 675 C CA . LEU A 1 85 ? 1.098 -11.712 5.243 1.00 86.88 85 LEU A CA 1
ATOM 676 C C . LEU A 1 85 ? 0.424 -12.994 4.711 1.00 86.88 85 LEU A C 1
ATOM 678 O O . LEU A 1 85 ? 0.798 -13.456 3.630 1.00 86.88 85 LEU A O 1
ATOM 682 N N . PRO A 1 86 ? -0.579 -13.557 5.413 1.00 85.00 86 PRO A N 1
ATOM 683 C CA . PRO A 1 86 ? -1.284 -14.751 4.954 1.00 85.00 86 PRO A CA 1
ATOM 684 C C . PRO A 1 86 ? -2.014 -14.502 3.625 1.00 85.00 86 PRO A C 1
ATOM 686 O O . PRO A 1 86 ? -2.705 -13.496 3.473 1.00 85.00 86 PRO A O 1
ATOM 689 N N . GLU A 1 87 ? -1.924 -15.435 2.674 1.00 75.31 87 GLU A N 1
ATOM 690 C CA . GLU A 1 87 ? -2.566 -15.295 1.350 1.00 75.31 87 GLU A CA 1
ATOM 691 C C . GLU A 1 87 ? -4.103 -15.338 1.394 1.00 75.31 87 GLU A C 1
ATOM 693 O O . GLU A 1 87 ? -4.779 -14.819 0.502 1.00 75.31 87 GLU A O 1
ATOM 698 N N . GLU A 1 88 ? -4.662 -15.958 2.434 1.00 81.50 88 GLU A N 1
ATOM 699 C CA . GLU A 1 88 ? -6.108 -16.041 2.664 1.00 81.50 88 GLU A CA 1
ATOM 700 C C . GLU A 1 88 ? -6.671 -14.769 3.325 1.00 81.50 88 GLU A C 1
ATOM 702 O O . GLU A 1 88 ? -7.891 -14.589 3.425 1.00 81.50 88 GLU A O 1
ATOM 707 N N . LEU A 1 89 ? -5.795 -13.851 3.754 1.00 82.19 89 LEU A N 1
ATOM 708 C CA . LEU A 1 89 ? -6.189 -12.652 4.477 1.00 82.19 89 LEU A CA 1
ATOM 709 C C . LEU A 1 89 ? -7.039 -11.740 3.585 1.00 82.19 89 LEU A C 1
ATOM 711 O O . LEU A 1 89 ? -6.650 -11.344 2.489 1.00 82.19 89 LEU A O 1
ATOM 715 N N . GLY A 1 90 ? -8.236 -11.401 4.062 1.00 78.50 90 GLY A N 1
ATOM 716 C CA . GLY A 1 90 ? -9.173 -10.545 3.334 1.00 78.50 90 GLY A CA 1
ATOM 717 C C . GLY A 1 90 ? -10.047 -11.258 2.295 1.00 78.50 90 GLY A C 1
ATOM 718 O O . GLY A 1 90 ? -11.041 -10.667 1.882 1.00 78.50 90 GLY A O 1
ATOM 719 N N . ARG A 1 91 ? -9.803 -12.530 1.938 1.00 83.56 91 ARG A N 1
ATOM 720 C CA . ARG A 1 91 ? -10.672 -13.262 0.985 1.00 83.56 91 ARG A CA 1
ATOM 721 C C . ARG A 1 91 ? -12.100 -13.462 1.498 1.00 83.56 91 ARG A C 1
ATOM 723 O O . ARG A 1 91 ? -13.054 -13.464 0.729 1.00 83.56 91 ARG A O 1
ATOM 730 N N . ASN A 1 92 ? -12.252 -13.549 2.818 1.00 83.00 92 ASN A N 1
ATOM 731 C CA . ASN A 1 92 ? -13.541 -13.691 3.502 1.00 83.00 92 ASN A CA 1
ATOM 732 C C . ASN A 1 92 ? -14.293 -12.357 3.695 1.00 83.00 92 ASN A C 1
ATOM 734 O O . ASN A 1 92 ? -15.298 -12.306 4.415 1.00 83.00 92 ASN A O 1
ATOM 738 N N . ILE A 1 93 ? -13.793 -11.260 3.119 1.00 87.38 93 ILE A N 1
ATOM 739 C CA . ILE A 1 93 ? -14.353 -9.913 3.248 1.00 87.38 93 ILE A CA 1
ATOM 740 C C . ILE A 1 93 ? -14.678 -9.375 1.858 1.00 87.38 93 ILE A C 1
ATOM 742 O O . ILE A 1 93 ? -13.944 -9.570 0.897 1.00 87.38 93 ILE A O 1
ATOM 746 N N . HIS A 1 94 ? -15.797 -8.662 1.753 1.00 89.50 94 HIS A N 1
ATOM 747 C CA . HIS A 1 94 ? -16.216 -8.064 0.494 1.00 89.50 94 HIS A CA 1
ATOM 748 C C . HIS A 1 94 ? -15.172 -7.059 -0.030 1.00 89.50 94 HIS A C 1
ATOM 750 O O . HIS A 1 94 ? -14.806 -6.113 0.673 1.00 89.50 94 HIS A O 1
ATOM 756 N N . GLN A 1 95 ? -14.781 -7.189 -1.302 1.00 89.75 95 GLN A N 1
ATOM 757 C CA . GLN A 1 95 ? -13.729 -6.385 -1.941 1.00 89.75 95 GLN A CA 1
ATOM 758 C C . GLN A 1 95 ? -13.937 -4.867 -1.799 1.00 89.75 95 GLN A C 1
ATOM 760 O O . GLN A 1 95 ? -13.030 -4.158 -1.373 1.00 89.75 95 GLN A O 1
ATOM 765 N N . ASN A 1 96 ? -15.147 -4.358 -2.064 1.00 91.31 96 ASN A N 1
ATOM 766 C CA . ASN A 1 96 ? -15.457 -2.926 -1.900 1.00 91.31 96 ASN A CA 1
ATOM 767 C C . ASN A 1 96 ? -15.178 -2.385 -0.489 1.00 91.31 96 ASN A C 1
ATOM 769 O O . ASN A 1 96 ? -14.827 -1.216 -0.343 1.00 91.31 96 ASN A O 1
ATOM 773 N N . HIS A 1 97 ? -15.323 -3.211 0.552 1.00 89.38 97 HIS A N 1
ATOM 774 C CA . HIS A 1 97 ? -15.006 -2.783 1.909 1.00 89.38 97 HIS A CA 1
ATOM 775 C C . HIS A 1 97 ? -13.495 -2.641 2.105 1.00 89.38 97 HIS A C 1
ATOM 777 O O . HIS A 1 97 ? -13.048 -1.656 2.690 1.00 89.38 97 HIS A O 1
ATOM 783 N N . LEU A 1 98 ? -12.718 -3.601 1.594 1.00 91.81 98 LEU A N 1
ATOM 784 C CA . LEU A 1 98 ? -11.256 -3.561 1.641 1.00 91.81 98 LEU A CA 1
ATOM 785 C C . LEU A 1 98 ? -10.724 -2.339 0.898 1.00 91.81 98 LEU A C 1
ATOM 787 O O . LEU A 1 98 ? -9.965 -1.579 1.480 1.00 91.81 98 LEU A O 1
ATOM 791 N N . LEU A 1 99 ? -11.201 -2.092 -0.326 1.00 92.62 99 LEU A N 1
ATOM 792 C CA . LEU A 1 99 ? -10.810 -0.920 -1.116 1.00 92.62 99 LEU A CA 1
ATOM 793 C C . LEU A 1 99 ? -11.175 0.394 -0.419 1.00 92.62 99 LEU A C 1
ATOM 795 O O . LEU A 1 99 ? -10.401 1.345 -0.432 1.00 92.62 99 LEU A O 1
ATOM 799 N N . ARG A 1 100 ? -12.349 0.470 0.221 1.00 93.44 100 ARG A N 1
ATOM 800 C CA . ARG A 1 100 ? -12.738 1.665 0.980 1.00 93.44 100 ARG A CA 1
ATOM 801 C C . ARG A 1 100 ? -11.802 1.908 2.165 1.00 93.44 100 ARG A C 1
ATOM 803 O O . ARG A 1 100 ? -11.382 3.045 2.364 1.00 93.44 100 ARG A O 1
ATOM 810 N N . LEU A 1 101 ? -11.484 0.864 2.931 1.00 92.75 101 LEU A N 1
ATOM 811 C CA . LEU A 1 101 ? -10.590 0.963 4.087 1.00 92.75 101 LEU A CA 1
ATOM 812 C C . LEU A 1 101 ? -9.152 1.286 3.662 1.00 92.75 101 LEU A C 1
ATOM 814 O O . LEU A 1 101 ? -8.509 2.140 4.265 1.00 92.75 101 LEU A O 1
ATOM 818 N N . ALA A 1 102 ? -8.680 0.660 2.587 1.00 93.88 102 ALA A N 1
ATOM 819 C CA . ALA A 1 102 ? -7.348 0.868 2.049 1.00 93.88 102 ALA A CA 1
ATOM 820 C C . ALA A 1 102 ? -7.176 2.303 1.519 1.00 93.88 102 ALA A C 1
ATOM 822 O O . ALA A 1 102 ? -6.226 2.976 1.905 1.00 93.88 102 ALA A O 1
ATOM 823 N N . ARG A 1 103 ? -8.171 2.861 0.812 1.00 93.81 103 ARG A N 1
ATOM 824 C CA . ARG A 1 103 ? -8.184 4.284 0.415 1.00 93.81 103 ARG A CA 1
ATOM 825 C C . ARG A 1 103 ? -8.161 5.243 1.602 1.00 93.81 103 ARG A C 1
ATOM 827 O O . ARG A 1 103 ? -7.454 6.248 1.556 1.00 93.81 103 ARG A O 1
ATOM 834 N N . GLN A 1 104 ? -8.925 4.950 2.657 1.00 93.06 104 GLN A N 1
ATOM 835 C CA . GLN A 1 104 ? -8.896 5.744 3.890 1.00 93.06 104 GLN A CA 1
ATOM 836 C C . GLN A 1 104 ? -7.504 5.690 4.534 1.00 93.06 104 GLN A C 1
ATOM 838 O O . GLN A 1 104 ? -6.935 6.728 4.868 1.00 93.06 104 GLN A O 1
ATOM 843 N N . GLY A 1 105 ? -6.911 4.498 4.637 1.00 92.75 105 GLY A N 1
ATOM 844 C CA . GLY A 1 105 ? -5.558 4.321 5.159 1.00 92.75 105 GLY A CA 1
ATOM 845 C C . GLY A 1 105 ? -4.485 4.980 4.288 1.00 92.75 105 GLY A C 1
ATOM 846 O O . GLY A 1 105 ? -3.548 5.579 4.808 1.00 92.75 105 GLY A O 1
ATOM 847 N N . ALA A 1 106 ? -4.639 4.955 2.966 1.00 90.50 106 ALA A N 1
ATOM 848 C CA . ALA A 1 106 ? -3.709 5.572 2.028 1.00 90.50 106 ALA A CA 1
ATOM 849 C C . ALA A 1 106 ? -3.646 7.098 2.197 1.00 90.50 106 ALA A C 1
ATOM 851 O O . ALA A 1 106 ? -2.561 7.668 2.088 1.00 90.50 106 ALA A O 1
ATOM 852 N N . GLN A 1 107 ? -4.776 7.737 2.523 1.00 91.12 107 GLN A N 1
ATOM 853 C CA . GLN A 1 107 ? -4.874 9.173 2.823 1.00 91.12 107 GLN A CA 1
ATOM 854 C C . GLN A 1 107 ? -4.452 9.526 4.256 1.00 91.12 107 GLN A C 1
ATOM 856 O O . GLN A 1 107 ? -4.206 10.692 4.553 1.00 91.12 107 GLN A O 1
ATOM 861 N N . THR A 1 108 ? -4.350 8.535 5.142 1.00 91.69 108 THR A N 1
ATOM 862 C CA . THR A 1 108 ? -3.956 8.749 6.536 1.00 91.69 108 THR A CA 1
ATOM 863 C C . THR A 1 108 ? -2.435 8.969 6.612 1.00 91.69 108 THR A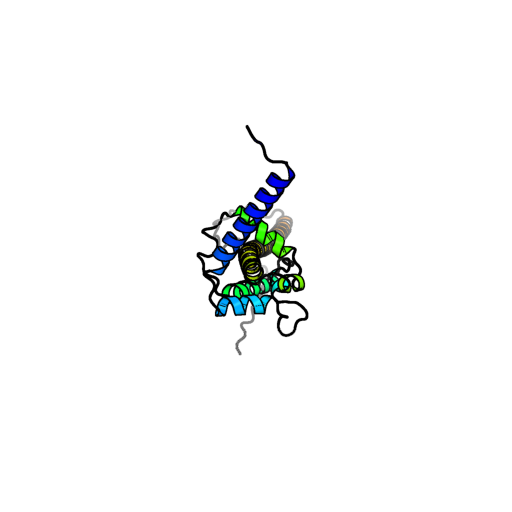 C 1
ATOM 865 O O . THR A 1 108 ? -1.658 8.158 6.073 1.00 91.69 108 THR A O 1
ATOM 868 N N . PRO A 1 109 ? -1.957 10.058 7.244 1.00 90.38 109 PRO A N 1
ATOM 869 C CA . PRO A 1 109 ? -0.531 10.268 7.446 1.00 90.38 109 PRO A CA 1
ATOM 870 C C . PRO A 1 109 ? 0.003 9.270 8.479 1.00 90.38 109 PRO A C 1
ATOM 872 O O . PRO A 1 109 ? -0.722 8.746 9.315 1.00 90.38 109 PRO A O 1
ATOM 875 N N . VAL A 1 110 ? 1.302 8.983 8.416 1.00 90.06 110 VAL A N 1
ATOM 876 C CA . VAL A 1 110 ? 1.933 7.899 9.198 1.00 90.06 110 VAL A CA 1
ATOM 877 C C . VAL A 1 110 ? 1.780 8.111 10.711 1.00 90.06 110 VAL A C 1
ATOM 879 O O . VAL A 1 110 ? 1.663 7.138 11.450 1.00 90.06 110 VAL A O 1
ATOM 882 N N . ASN A 1 111 ? 1.755 9.367 11.161 1.00 89.12 111 ASN A N 1
ATOM 883 C CA . ASN A 1 111 ? 1.635 9.712 12.577 1.00 89.12 111 ASN A CA 1
ATOM 884 C C . ASN A 1 111 ? 0.251 9.357 13.139 1.00 89.12 111 ASN A C 1
ATOM 886 O O . ASN A 1 111 ? 0.182 8.749 14.202 1.00 89.12 111 ASN A O 1
ATOM 890 N N . ASP A 1 112 ? -0.819 9.623 12.387 1.00 91.56 112 ASP A N 1
ATOM 891 C CA . ASP A 1 112 ? -2.206 9.405 12.822 1.00 91.56 112 ASP A CA 1
ATOM 892 C C . ASP A 1 112 ? -2.541 7.916 13.002 1.00 91.56 112 ASP A C 1
ATOM 894 O O . ASP A 1 112 ? -3.456 7.560 13.741 1.00 91.56 112 ASP A O 1
ATOM 898 N N . PHE A 1 113 ? -1.777 7.006 12.380 1.00 90.88 113 PHE A N 1
ATOM 899 C CA . PHE A 1 113 ? -1.933 5.568 12.626 1.00 90.88 113 PHE A CA 1
ATOM 900 C C . PHE A 1 113 ? -1.658 5.183 14.082 1.00 90.88 113 PHE A C 1
ATOM 902 O O . PHE A 1 113 ? -2.175 4.161 14.535 1.00 90.88 113 PHE A O 1
ATOM 909 N N . ARG A 1 114 ? -0.853 5.968 14.811 1.00 87.69 114 ARG A N 1
ATOM 910 C CA . ARG A 1 114 ? -0.526 5.709 16.221 1.00 87.69 114 ARG A CA 1
ATOM 911 C C . ARG A 1 114 ? -1.683 6.034 17.163 1.00 87.69 114 ARG A C 1
ATOM 913 O O . ARG A 1 114 ? -1.765 5.422 18.220 1.00 87.69 114 ARG A O 1
ATOM 920 N N . ASP A 1 115 ? -2.589 6.917 16.749 1.00 91.19 115 ASP A N 1
ATOM 921 C CA . ASP A 1 115 ? -3.762 7.316 17.536 1.00 91.19 115 ASP A CA 1
ATOM 922 C C . ASP A 1 115 ? -4.936 6.332 17.375 1.00 91.19 115 ASP A C 1
ATOM 924 O O . ASP A 1 115 ? -5.937 6.397 18.094 1.00 91.19 115 ASP A O 1
ATOM 928 N N . LEU A 1 116 ? -4.836 5.396 16.425 1.00 90.56 116 LEU A N 1
ATOM 929 C CA . LEU A 1 116 ? -5.839 4.359 16.203 1.00 90.56 116 LEU A CA 1
ATOM 930 C C . LEU A 1 116 ? -5.705 3.228 17.229 1.00 90.56 116 LEU A C 1
ATOM 932 O O . LEU A 1 116 ? -4.609 2.811 17.593 1.00 90.56 116 LEU A O 1
ATOM 936 N N . THR A 1 117 ? -6.843 2.638 17.604 1.00 92.25 117 THR A N 1
ATOM 937 C CA . THR A 1 117 ? -6.874 1.377 18.361 1.00 92.25 117 THR A CA 1
ATOM 938 C C . THR A 1 117 ? -6.121 0.281 17.608 1.00 92.25 117 THR A C 1
ATOM 940 O O . THR A 1 117 ? -6.301 0.186 16.393 1.00 92.25 117 THR A O 1
ATOM 943 N N . ASP A 1 118 ? -5.402 -0.600 18.304 1.00 91.31 118 ASP A N 1
ATOM 944 C CA . ASP A 1 118 ? -4.578 -1.656 17.691 1.00 91.31 118 ASP A CA 1
ATOM 945 C C . ASP A 1 118 ? -5.327 -2.479 16.628 1.00 91.31 118 ASP A C 1
ATOM 947 O O . ASP A 1 118 ? -4.834 -2.642 15.513 1.00 91.31 118 ASP A O 1
ATOM 951 N N . GLU A 1 119 ? -6.565 -2.912 16.909 1.00 91.31 119 GLU A N 1
ATOM 952 C CA . GLU A 1 119 ? -7.393 -3.650 15.936 1.00 91.31 119 GLU A CA 1
ATOM 953 C C . GLU A 1 119 ? -7.582 -2.868 14.628 1.00 91.31 119 GLU A C 1
ATOM 955 O O . GLU A 1 119 ? -7.408 -3.404 13.534 1.00 91.31 119 GLU A O 1
ATOM 960 N N . ARG A 1 120 ? -7.921 -1.579 14.738 1.00 92.75 120 ARG A N 1
ATOM 961 C CA . ARG A 1 120 ? -8.122 -0.692 13.588 1.00 92.75 120 ARG A CA 1
ATOM 962 C C . ARG A 1 120 ? -6.801 -0.360 12.899 1.00 92.75 120 ARG A C 1
ATOM 964 O O . ARG A 1 120 ? -6.779 -0.312 11.670 1.00 92.75 120 ARG A O 1
ATOM 971 N N . ARG A 1 121 ? -5.719 -0.150 13.657 1.00 94.38 121 ARG A N 1
ATOM 972 C CA . ARG A 1 121 ? -4.375 0.128 13.130 1.00 94.38 121 ARG A CA 1
ATOM 973 C C . ARG A 1 121 ? -3.915 -1.021 12.241 1.00 94.38 121 ARG A C 1
ATOM 975 O O . ARG A 1 121 ? -3.664 -0.798 11.059 1.00 94.38 121 ARG A O 1
ATOM 982 N N . TYR A 1 122 ? -3.890 -2.243 12.771 1.00 93.94 122 TYR A N 1
ATOM 983 C CA . TYR A 1 122 ? -3.450 -3.421 12.023 1.00 93.94 122 TYR A CA 1
ATOM 984 C C . TYR A 1 122 ? -4.369 -3.737 10.846 1.00 93.94 122 TYR A C 1
ATOM 986 O O . TYR A 1 122 ? -3.873 -3.962 9.746 1.00 93.94 122 TYR A O 1
ATOM 994 N N . ALA A 1 123 ? -5.693 -3.679 11.029 1.00 93.31 123 ALA A N 1
ATOM 995 C CA . ALA A 1 123 ? -6.628 -3.913 9.931 1.00 93.31 123 ALA A CA 1
ATOM 996 C C . ALA A 1 123 ? -6.421 -2.918 8.779 1.00 93.31 123 ALA A C 1
ATOM 998 O O . ALA A 1 123 ? -6.359 -3.317 7.618 1.00 93.31 123 ALA A O 1
ATOM 999 N N . THR A 1 124 ? -6.262 -1.630 9.096 1.00 94.06 124 THR A N 1
ATOM 1000 C CA . THR A 1 124 ? -6.033 -0.595 8.081 1.00 94.06 124 THR A CA 1
ATOM 1001 C C . THR A 1 124 ? -4.686 -0.806 7.391 1.00 94.06 124 THR A C 1
ATOM 1003 O O . THR A 1 124 ? -4.635 -0.809 6.163 1.00 94.06 124 THR A O 1
ATOM 1006 N N . LEU A 1 125 ? -3.611 -1.060 8.148 1.00 94.12 125 LEU A N 1
ATOM 1007 C CA . LEU A 1 125 ? -2.283 -1.327 7.589 1.00 94.12 125 LEU A CA 1
ATOM 1008 C C . LEU A 1 125 ? -2.278 -2.534 6.655 1.00 94.12 125 LEU A C 1
ATOM 1010 O O . LEU A 1 125 ? -1.796 -2.421 5.534 1.00 94.12 125 LEU A O 1
ATOM 1014 N N . VAL A 1 126 ? -2.867 -3.654 7.073 1.00 93.75 126 VAL A N 1
ATOM 1015 C CA . VAL A 1 126 ? -3.023 -4.843 6.227 1.00 93.75 126 VAL A CA 1
ATOM 1016 C C . VAL A 1 126 ? -3.714 -4.481 4.920 1.00 93.75 126 VAL A C 1
ATOM 1018 O O . VAL A 1 126 ? -3.203 -4.798 3.850 1.00 93.75 126 VAL A O 1
ATOM 1021 N N . THR A 1 127 ? -4.854 -3.785 4.981 1.00 93.50 127 THR A N 1
ATOM 1022 C CA . THR A 1 127 ? -5.585 -3.437 3.756 1.00 93.50 127 THR A CA 1
ATOM 1023 C C . THR A 1 127 ? -4.804 -2.500 2.841 1.00 93.50 127 THR A C 1
ATOM 1025 O O . THR A 1 127 ? -4.801 -2.712 1.631 1.00 93.50 127 THR A O 1
ATOM 1028 N N . VAL A 1 128 ? -4.081 -1.525 3.402 1.00 93.69 128 VAL A N 1
ATOM 1029 C CA . VAL A 1 128 ? -3.202 -0.629 2.639 1.00 93.69 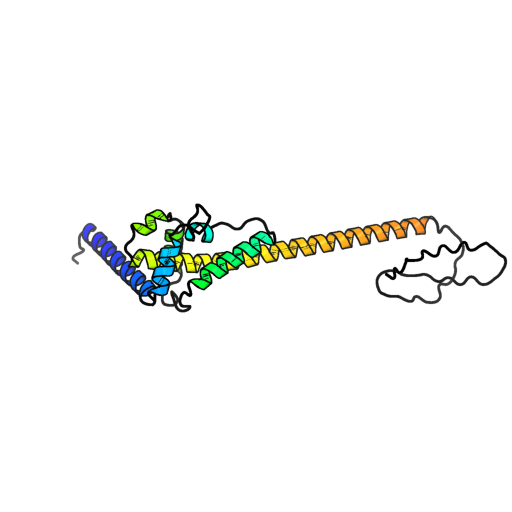128 VAL A CA 1
ATOM 1030 C C . VAL A 1 128 ? -2.069 -1.411 1.985 1.00 93.69 128 VAL A C 1
ATOM 1032 O O . VAL A 1 128 ? -1.754 -1.154 0.829 1.00 93.69 128 VAL A O 1
ATOM 1035 N N . LEU A 1 129 ? -1.457 -2.370 2.680 1.00 93.12 129 LEU A N 1
ATOM 1036 C CA . LEU A 1 129 ? -0.368 -3.178 2.129 1.00 93.12 129 LEU A CA 1
ATOM 1037 C C . LEU A 1 129 ? -0.852 -4.119 1.026 1.00 93.12 129 LEU A C 1
ATOM 1039 O O . LEU A 1 129 ? -0.165 -4.259 0.019 1.00 93.12 129 LEU A O 1
ATOM 1043 N N . LEU A 1 130 ? -2.033 -4.722 1.176 1.00 91.56 130 LEU A N 1
ATOM 1044 C CA . LEU A 1 130 ? -2.636 -5.539 0.122 1.00 91.56 130 LEU A CA 1
ATOM 1045 C C . LEU A 1 130 ? -2.904 -4.706 -1.140 1.00 91.56 130 LEU A C 1
ATOM 1047 O O . LEU A 1 130 ? -2.521 -5.123 -2.231 1.00 91.56 130 LEU A O 1
ATOM 1051 N N . GLU A 1 131 ? -3.486 -3.510 -0.992 1.00 92.31 131 GLU A N 1
ATOM 1052 C CA . GLU A 1 131 ? -3.696 -2.587 -2.117 1.00 92.31 131 GLU A CA 1
ATOM 1053 C C . GLU A 1 131 ? -2.358 -2.126 -2.716 1.00 92.31 131 GLU A C 1
ATOM 1055 O O . GLU A 1 131 ? -2.167 -2.195 -3.924 1.00 92.31 131 GLU A O 1
ATOM 1060 N N . THR A 1 132 ? -1.387 -1.750 -1.881 1.00 92.94 132 THR A N 1
ATOM 1061 C CA . THR A 1 132 ? -0.059 -1.296 -2.329 1.00 92.94 132 THR A CA 1
ATOM 1062 C C . THR A 1 132 ? 0.706 -2.399 -3.065 1.00 92.94 132 THR A C 1
ATOM 1064 O O . THR A 1 132 ? 1.403 -2.115 -4.031 1.00 92.94 132 THR A O 1
ATOM 1067 N N . SER A 1 133 ? 0.569 -3.664 -2.655 1.00 92.38 133 SER A N 1
ATOM 1068 C CA . SER A 1 133 ? 1.174 -4.811 -3.344 1.00 92.38 133 SER A CA 1
ATOM 1069 C C . SER A 1 133 ? 0.628 -4.979 -4.762 1.00 92.38 133 SER A C 1
ATOM 1071 O O . SER A 1 133 ? 1.400 -5.183 -5.703 1.00 92.38 133 SER A O 1
ATOM 1073 N N . ALA A 1 134 ? -0.695 -4.857 -4.918 1.00 92.12 134 ALA A N 1
ATOM 1074 C CA . ALA A 1 134 ? -1.345 -4.889 -6.224 1.00 92.12 134 ALA A CA 1
ATOM 1075 C C . ALA A 1 134 ? -0.868 -3.714 -7.089 1.00 92.12 134 ALA A C 1
ATOM 1077 O O . ALA A 1 134 ? -0.341 -3.937 -8.174 1.00 92.12 134 ALA A O 1
ATOM 1078 N N . THR A 1 135 ? -0.910 -2.492 -6.549 1.00 93.62 135 THR A N 1
ATOM 1079 C CA . THR A 1 135 ? -0.458 -1.281 -7.244 1.00 93.62 135 THR A CA 1
ATOM 1080 C C . THR A 1 135 ? 1.003 -1.367 -7.685 1.00 93.62 135 THR A C 1
ATOM 1082 O O . THR A 1 135 ? 1.302 -1.107 -8.842 1.00 93.62 135 THR A O 1
ATOM 1085 N N . ILE A 1 136 ? 1.927 -1.788 -6.810 1.00 93.38 136 ILE A N 1
ATOM 1086 C CA . ILE A 1 136 ? 3.348 -1.943 -7.172 1.00 93.38 136 ILE A CA 1
ATOM 1087 C C . ILE A 1 136 ? 3.516 -2.986 -8.280 1.00 93.38 136 ILE A C 1
ATOM 1089 O O . ILE A 1 136 ? 4.368 -2.825 -9.150 1.00 93.38 136 ILE A O 1
ATOM 1093 N N . THR A 1 137 ? 2.733 -4.065 -8.249 1.00 93.94 137 THR A N 1
ATOM 1094 C CA . THR A 1 137 ? 2.795 -5.102 -9.285 1.00 93.94 137 THR A CA 1
ATOM 1095 C C . THR A 1 137 ? 2.364 -4.538 -10.638 1.00 93.94 137 THR A C 1
ATOM 1097 O O . THR A 1 137 ? 3.096 -4.706 -11.614 1.00 93.94 137 THR A O 1
ATOM 1100 N N . ASP A 1 138 ? 1.248 -3.810 -10.681 1.00 94.50 138 ASP A N 1
ATOM 1101 C CA . ASP A 1 138 ? 0.759 -3.151 -11.896 1.00 94.50 138 ASP A CA 1
ATOM 1102 C C . ASP A 1 138 ? 1.758 -2.097 -12.405 1.00 94.50 138 ASP A C 1
ATOM 1104 O O . ASP A 1 138 ? 2.081 -2.058 -13.590 1.00 94.50 138 ASP A O 1
ATOM 1108 N N . GLU A 1 139 ? 2.348 -1.303 -11.507 1.00 94.31 139 GLU A N 1
ATOM 1109 C CA . GLU A 1 139 ? 3.377 -0.312 -11.848 1.00 94.31 139 GLU A CA 1
ATOM 1110 C C . GLU A 1 139 ? 4.642 -0.948 -12.441 1.00 94.31 139 GLU A C 1
ATOM 1112 O O . GLU A 1 139 ? 5.230 -0.403 -13.378 1.00 94.31 139 GLU A O 1
ATOM 1117 N N . ILE A 1 140 ? 5.081 -2.100 -11.920 1.00 93.75 140 ILE A N 1
ATOM 1118 C CA . ILE A 1 140 ? 6.227 -2.837 -12.473 1.00 93.75 140 ILE A CA 1
ATOM 1119 C C . ILE A 1 140 ? 5.926 -3.288 -13.902 1.00 93.75 140 ILE A C 1
ATOM 1121 O O . ILE A 1 140 ? 6.787 -3.133 -14.773 1.00 93.75 140 ILE A O 1
ATOM 1125 N N . LEU A 1 141 ? 4.730 -3.835 -14.144 1.00 95.06 141 LEU A N 1
ATOM 1126 C CA . LEU A 1 141 ? 4.304 -4.265 -15.476 1.00 95.06 141 LEU A CA 1
ATOM 1127 C C . LEU A 1 141 ? 4.270 -3.074 -16.442 1.00 95.06 141 LEU A C 1
ATOM 1129 O O . LEU A 1 141 ? 4.919 -3.118 -17.487 1.00 95.06 141 LEU A O 1
ATOM 1133 N N . ASP A 1 142 ? 3.652 -1.966 -16.034 1.00 94.62 142 ASP A N 1
ATOM 1134 C CA . ASP A 1 142 ? 3.577 -0.732 -16.818 1.00 94.62 142 ASP A CA 1
ATOM 1135 C C . ASP A 1 142 ? 4.960 -0.165 -17.179 1.00 94.62 142 ASP A C 1
ATOM 1137 O O . ASP A 1 142 ? 5.210 0.246 -18.320 1.00 94.62 142 ASP A O 1
ATOM 1141 N N . LEU A 1 143 ? 5.884 -0.104 -16.214 1.00 93.31 143 LEU A N 1
ATOM 1142 C CA . LEU A 1 143 ? 7.240 0.400 -16.445 1.00 93.31 143 LEU A CA 1
ATOM 1143 C C . LEU A 1 143 ? 8.025 -0.517 -17.385 1.00 93.31 143 LEU A C 1
ATOM 1145 O O . LEU A 1 143 ? 8.770 -0.023 -18.239 1.00 93.31 143 LEU A O 1
ATOM 1149 N N . ASN A 1 144 ? 7.854 -1.831 -17.238 1.00 93.50 144 ASN A N 1
ATOM 1150 C CA . ASN A 1 144 ? 8.490 -2.820 -18.094 1.00 93.50 144 ASN A CA 1
ATOM 1151 C C . ASN A 1 144 ? 7.989 -2.709 -19.541 1.00 93.50 144 ASN A C 1
ATOM 1153 O O . ASN A 1 144 ? 8.803 -2.612 -20.461 1.00 93.50 144 ASN A O 1
ATOM 1157 N N . ASP A 1 145 ? 6.676 -2.612 -19.746 1.00 94.56 145 ASP A N 1
ATOM 1158 C CA . ASP A 1 145 ? 6.071 -2.481 -21.075 1.00 94.56 145 ASP A CA 1
ATOM 1159 C C . ASP A 1 145 ? 6.528 -1.202 -21.785 1.00 94.56 145 ASP A C 1
ATOM 1161 O O . ASP A 1 145 ? 6.908 -1.221 -22.961 1.00 94.56 145 ASP A O 1
ATOM 1165 N N . ARG A 1 146 ? 6.592 -0.080 -21.057 1.00 93.69 146 ARG A N 1
ATOM 1166 C CA . ARG A 1 146 ? 7.114 1.189 -21.591 1.00 93.69 146 ARG A CA 1
ATOM 1167 C C . ARG A 1 146 ? 8.595 1.098 -21.947 1.00 93.69 146 ARG A C 1
ATOM 1169 O O . ARG A 1 146 ? 9.010 1.623 -22.985 1.00 93.69 146 ARG A O 1
ATOM 1176 N N . LEU A 1 147 ? 9.399 0.446 -21.106 1.00 93.06 147 LEU A N 1
ATOM 1177 C CA . LEU A 1 147 ? 10.825 0.262 -21.362 1.00 93.06 147 LEU A CA 1
ATOM 1178 C C . LEU A 1 147 ? 11.037 -0.583 -22.621 1.00 93.06 147 LEU A C 1
ATOM 1180 O O . LEU A 1 147 ? 11.752 -0.140 -23.525 1.00 93.06 147 LEU A O 1
ATOM 1184 N N . LEU A 1 148 ? 10.370 -1.736 -22.716 1.00 93.75 148 LEU A N 1
ATOM 1185 C CA . LEU A 1 148 ? 10.418 -2.618 -23.881 1.00 93.75 148 LEU A CA 1
ATOM 1186 C C . LEU A 1 148 ? 9.967 -1.887 -25.146 1.00 93.75 148 LEU A C 1
ATOM 1188 O O . LEU A 1 148 ? 10.697 -1.881 -26.138 1.00 93.75 148 LEU A O 1
ATOM 1192 N N . GLY A 1 149 ? 8.836 -1.180 -25.098 1.00 93.81 149 GLY A N 1
ATOM 1193 C CA . GLY A 1 149 ? 8.348 -0.377 -26.219 1.00 93.81 149 GLY A CA 1
ATOM 1194 C C . GLY A 1 149 ? 9.373 0.657 -26.695 1.00 93.81 149 GLY A C 1
ATOM 1195 O O . GLY A 1 149 ? 9.609 0.799 -27.896 1.00 93.81 149 GLY A O 1
ATOM 1196 N N . SER A 1 150 ? 10.057 1.332 -25.766 1.00 92.88 150 SER A N 1
ATOM 1197 C CA . SER A 1 150 ? 11.104 2.302 -26.108 1.00 92.88 150 SER A CA 1
ATOM 1198 C C . SER A 1 150 ? 12.338 1.654 -26.750 1.00 92.88 150 SER A C 1
ATOM 1200 O O . SER A 1 150 ? 12.935 2.237 -27.658 1.00 92.88 150 SER A O 1
ATOM 1202 N N . LEU A 1 151 ? 12.717 0.449 -26.311 1.00 92.94 151 LEU A N 1
ATOM 1203 C CA . LEU A 1 151 ? 13.846 -0.304 -26.859 1.00 92.94 151 LEU A CA 1
ATOM 1204 C C . LEU A 1 151 ? 13.533 -0.805 -28.270 1.00 92.94 151 LEU A C 1
ATOM 1206 O O . LEU A 1 151 ? 14.329 -0.580 -29.182 1.00 92.94 151 LEU A O 1
ATOM 1210 N N . PHE A 1 152 ? 12.349 -1.382 -28.481 1.00 94.06 152 PHE A N 1
ATOM 1211 C CA . PHE A 1 152 ? 11.902 -1.804 -29.808 1.00 94.06 152 PHE A CA 1
ATOM 1212 C C . PHE A 1 152 ? 11.762 -0.622 -30.769 1.00 94.06 152 PHE A C 1
ATOM 1214 O O . PHE A 1 152 ? 12.191 -0.714 -31.918 1.00 94.06 152 PHE A O 1
ATOM 1221 N N . ALA A 1 153 ? 11.242 0.520 -30.311 1.00 93.38 153 ALA A N 1
ATOM 1222 C CA . ALA A 1 153 ? 11.166 1.727 -31.130 1.00 93.38 153 ALA A CA 1
ATOM 1223 C C . ALA A 1 153 ? 12.559 2.243 -31.533 1.00 93.38 153 ALA A C 1
ATOM 1225 O O . ALA A 1 153 ? 12.756 2.650 -32.678 1.00 93.38 153 ALA A O 1
ATOM 1226 N N . LYS A 1 154 ? 13.540 2.205 -30.621 1.00 93.00 154 LYS A N 1
ATOM 1227 C CA . LYS A 1 154 ? 14.936 2.561 -30.928 1.00 93.00 154 LYS A CA 1
ATOM 1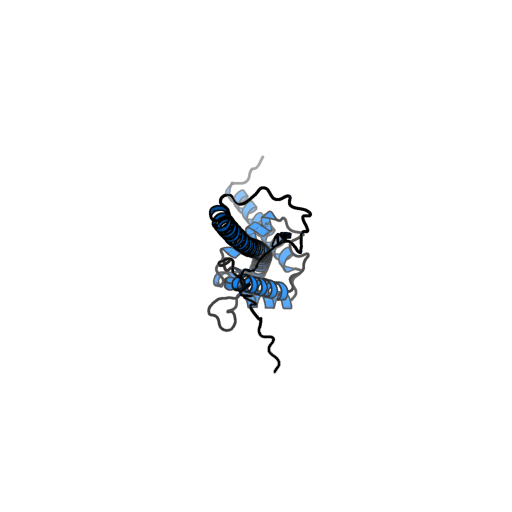228 C C . LYS A 1 154 ? 15.547 1.602 -31.947 1.00 93.00 154 LYS A C 1
ATOM 1230 O O . LYS A 1 154 ? 16.114 2.073 -32.928 1.00 93.00 154 LYS A O 1
ATOM 1235 N N . ALA A 1 155 ? 15.382 0.295 -31.755 1.00 92.06 155 ALA A N 1
ATOM 1236 C CA . ALA A 1 155 ? 15.871 -0.718 -32.687 1.00 92.06 155 ALA A CA 1
ATOM 1237 C C . ALA A 1 155 ? 15.240 -0.555 -34.080 1.00 92.06 155 ALA A C 1
ATOM 1239 O O . ALA A 1 155 ? 15.947 -0.551 -35.085 1.00 92.06 155 ALA A O 1
ATOM 1240 N N . LYS A 1 156 ? 13.923 -0.314 -34.147 1.00 92.75 156 LYS A N 1
ATOM 1241 C CA . LYS A 1 156 ? 13.212 -0.055 -35.406 1.00 92.75 156 LYS A CA 1
ATOM 1242 C C . LYS A 1 156 ? 13.743 1.189 -36.118 1.00 92.75 156 LYS A C 1
ATOM 1244 O O . LYS A 1 156 ? 14.016 1.126 -37.309 1.00 92.75 156 LYS A O 1
ATOM 1249 N N . ARG A 1 157 ? 13.958 2.294 -35.396 1.00 91.19 157 ARG A N 1
ATOM 1250 C CA . ARG A 1 157 ? 14.531 3.528 -35.969 1.00 91.19 157 ARG A CA 1
ATOM 1251 C C . ARG A 1 157 ? 15.959 3.332 -36.475 1.00 91.19 157 ARG A C 1
ATOM 1253 O O . ARG A 1 157 ? 16.304 3.887 -37.510 1.00 91.19 157 ARG A O 1
ATOM 1260 N N . GLN A 1 158 ? 16.780 2.561 -35.760 1.00 88.75 158 GLN A N 1
ATOM 1261 C CA . GLN A 1 158 ? 18.135 2.210 -36.203 1.00 88.75 158 GLN A CA 1
ATOM 1262 C C . GLN A 1 158 ? 18.108 1.349 -37.468 1.00 88.75 158 GLN A C 1
ATOM 1264 O O . GLN A 1 158 ? 18.899 1.566 -38.381 1.00 88.75 158 GLN A O 1
ATOM 1269 N N . PHE A 1 159 ? 17.173 0.402 -37.546 1.00 84.94 159 PHE A N 1
ATOM 1270 C CA . PHE A 1 159 ? 16.977 -0.403 -38.743 1.00 84.94 159 PHE A CA 1
ATOM 1271 C C . PHE A 1 159 ? 16.501 0.449 -39.927 1.00 84.94 159 PHE A C 1
ATOM 1273 O O . PHE A 1 159 ? 17.063 0.359 -41.014 1.00 84.94 159 PHE A O 1
ATOM 1280 N N . GLU A 1 160 ? 15.508 1.317 -39.722 1.00 86.19 160 GLU A N 1
ATOM 1281 C CA . GLU A 1 160 ? 14.997 2.226 -40.753 1.00 86.19 160 GLU A CA 1
ATOM 1282 C C . GLU A 1 160 ? 16.074 3.199 -41.247 1.00 86.19 160 GLU A C 1
ATOM 1284 O O . GLU A 1 160 ? 16.201 3.401 -42.455 1.00 86.19 160 GLU A O 1
ATOM 1289 N N . SER A 1 161 ? 16.889 3.768 -40.352 1.00 83.38 161 SER A N 1
ATOM 1290 C CA . SER A 1 161 ? 17.976 4.673 -40.741 1.00 83.38 161 SER A CA 1
ATOM 1291 C C . SER A 1 161 ? 19.089 3.950 -41.502 1.00 83.38 161 SER A C 1
ATOM 1293 O O . SER A 1 161 ? 19.552 4.456 -42.526 1.00 83.38 161 SER A O 1
ATOM 1295 N N . ALA A 1 162 ? 19.476 2.745 -41.069 1.00 78.88 162 ALA A N 1
ATOM 1296 C CA . ALA A 1 162 ? 20.439 1.908 -41.781 1.00 78.88 162 ALA A CA 1
ATOM 1297 C C . ALA A 1 162 ? 19.915 1.495 -43.167 1.00 78.88 162 ALA A C 1
ATOM 1299 O O . ALA A 1 162 ? 20.644 1.562 -44.161 1.00 78.88 162 ALA A O 1
ATOM 1300 N N . PHE A 1 163 ? 18.632 1.137 -43.260 1.00 77.62 163 PHE A N 1
ATOM 1301 C CA . PHE A 1 163 ? 17.982 0.781 -44.518 1.00 77.62 163 PHE A CA 1
ATOM 1302 C C . PHE A 1 163 ? 17.904 1.971 -45.484 1.00 77.62 163 PHE A C 1
ATOM 1304 O O . PHE A 1 163 ? 18.265 1.840 -46.655 1.00 77.62 163 PHE A O 1
ATOM 1311 N N . GLN A 1 164 ? 17.512 3.157 -45.006 1.00 73.06 164 GLN A N 1
ATOM 1312 C CA . GLN A 1 164 ? 17.526 4.385 -45.809 1.00 73.06 164 GLN A CA 1
ATOM 1313 C C . GLN A 1 164 ? 18.942 4.769 -46.262 1.00 73.06 164 GLN A C 1
ATOM 1315 O O . GLN A 1 164 ? 19.129 5.177 -47.410 1.00 73.06 164 GLN A O 1
ATOM 1320 N N . GLY A 1 165 ? 19.948 4.596 -45.399 1.00 70.31 165 GLY A N 1
ATOM 1321 C CA . GLY A 1 165 ? 21.356 4.777 -45.758 1.00 70.31 165 GLY A CA 1
ATOM 1322 C C . GLY A 1 165 ? 21.782 3.853 -46.903 1.00 70.31 165 GLY A C 1
ATOM 1323 O O . GLY A 1 165 ? 22.366 4.314 -47.884 1.00 70.31 165 GLY A O 1
ATOM 1324 N N . CYS A 1 166 ? 21.408 2.573 -46.835 1.00 68.38 166 CYS A N 1
ATOM 1325 C CA . CYS A 1 166 ? 21.677 1.590 -47.886 1.00 68.38 166 CYS A CA 1
ATOM 1326 C C . CYS A 1 166 ? 20.975 1.936 -49.216 1.00 68.38 166 CYS A C 1
ATOM 1328 O O . CYS A 1 166 ? 21.598 1.876 -50.278 1.00 68.38 166 CYS A O 1
ATOM 1330 N N . LEU A 1 167 ? 19.709 2.375 -49.180 1.00 57.97 167 LEU A N 1
ATOM 1331 C CA . LEU A 1 167 ? 18.998 2.850 -50.376 1.00 57.97 167 LEU A CA 1
ATOM 1332 C C . LEU A 1 167 ? 19.685 4.066 -51.015 1.00 57.97 167 LEU A C 1
ATOM 1334 O O . LEU A 1 167 ? 19.806 4.139 -52.239 1.00 57.97 167 LEU A O 1
ATOM 1338 N N . ARG A 1 168 ? 20.177 5.005 -50.199 1.00 51.94 168 ARG A N 1
ATOM 1339 C CA . ARG A 1 168 ? 20.895 6.189 -50.686 1.00 51.94 168 ARG A CA 1
ATOM 1340 C C . ARG A 1 168 ? 22.225 5.819 -51.350 1.00 51.94 168 ARG A C 1
ATOM 1342 O O . ARG A 1 168 ? 22.539 6.386 -52.394 1.00 51.94 168 ARG A O 1
ATOM 1349 N N . PHE A 1 169 ? 22.951 4.841 -50.804 1.00 52.41 169 PHE A N 1
ATOM 1350 C CA . PHE A 1 169 ? 24.163 4.293 -51.424 1.00 52.41 169 PHE A CA 1
ATOM 1351 C C . PHE A 1 169 ? 23.866 3.588 -52.756 1.00 52.41 169 PHE A C 1
ATOM 1353 O O . PHE A 1 169 ? 24.531 3.872 -53.750 1.00 52.41 169 PHE A O 1
ATOM 1360 N N . LYS A 1 170 ? 22.819 2.750 -52.830 1.00 50.03 170 LYS A N 1
ATOM 1361 C CA . LYS A 1 170 ? 22.426 2.074 -54.082 1.00 50.03 170 LYS A CA 1
ATOM 1362 C C . LYS A 1 170 ? 22.012 3.044 -55.197 1.00 50.03 170 LYS A C 1
ATOM 1364 O O . LYS A 1 170 ? 22.343 2.806 -56.355 1.00 50.03 170 LYS A O 1
ATOM 1369 N N . CYS A 1 171 ? 21.331 4.147 -54.884 1.00 47.50 171 CYS A N 1
ATOM 1370 C CA . CYS A 1 171 ? 20.940 5.142 -55.893 1.00 47.50 171 CYS A CA 1
ATOM 1371 C C . CYS A 1 171 ? 22.096 6.038 -56.378 1.00 47.50 171 CYS A C 1
ATOM 1373 O O . CYS A 1 171 ? 21.997 6.596 -57.471 1.00 47.50 171 CYS A O 1
ATOM 1375 N N . GLY A 1 172 ? 23.184 6.171 -55.610 1.00 45.81 172 GLY A N 1
ATOM 1376 C CA . GLY A 1 172 ? 24.403 6.853 -56.064 1.00 45.81 172 GLY A CA 1
ATOM 1377 C C . GLY A 1 172 ? 25.084 6.092 -57.203 1.00 45.81 172 GLY A C 1
ATOM 1378 O O . GLY A 1 172 ? 25.371 6.670 -58.247 1.00 45.81 172 GLY A O 1
ATOM 1379 N N . SER A 1 173 ? 25.219 4.773 -57.053 1.00 47.34 173 SER A N 1
ATOM 1380 C CA . SER A 1 173 ? 25.870 3.900 -58.040 1.00 47.34 173 SER A CA 1
ATOM 1381 C C . SER A 1 173 ? 25.051 3.689 -59.322 1.00 47.34 173 SER A C 1
ATOM 1383 O O . SER A 1 173 ? 25.616 3.445 -60.383 1.00 47.34 173 SER A O 1
ATOM 1385 N N . ILE A 1 174 ? 23.718 3.813 -59.269 1.00 44.59 174 ILE A N 1
ATOM 1386 C CA . ILE A 1 174 ? 22.859 3.676 -60.463 1.00 44.59 174 ILE A CA 1
ATOM 1387 C C . ILE A 1 174 ? 22.982 4.894 -61.398 1.00 44.59 174 ILE A C 1
ATOM 1389 O O . ILE A 1 174 ? 22.779 4.761 -62.602 1.00 44.59 174 ILE A O 1
ATOM 1393 N N . ARG A 1 175 ? 23.352 6.080 -60.890 1.00 42.91 175 ARG A N 1
ATOM 1394 C CA . ARG A 1 175 ? 23.553 7.271 -61.739 1.00 42.91 175 ARG A CA 1
ATOM 1395 C C . ARG A 1 175 ? 24.874 7.262 -62.512 1.00 42.91 175 ARG A C 1
ATOM 1397 O O . ARG A 1 175 ? 24.949 7.937 -63.536 1.00 42.91 175 ARG A O 1
ATOM 1404 N N . GLU A 1 176 ? 25.865 6.490 -62.071 1.00 44.59 176 GLU A N 1
ATOM 1405 C CA . GLU A 1 176 ? 27.128 6.285 -62.799 1.00 44.59 176 GLU A CA 1
ATOM 1406 C C . GLU A 1 176 ? 27.036 5.161 -63.846 1.00 44.59 176 GLU A C 1
ATOM 1408 O O . GLU A 1 176 ? 27.805 5.144 -64.802 1.00 44.59 176 GLU A O 1
ATOM 1413 N N . LEU A 1 177 ? 26.034 4.281 -63.755 1.00 44.00 177 LEU A N 1
ATOM 1414 C CA . LEU A 1 177 ? 25.731 3.274 -64.777 1.00 44.00 177 LEU A CA 1
ATOM 1415 C C . LEU A 1 177 ? 24.889 3.873 -65.917 1.00 44.00 177 LEU A C 1
ATOM 1417 O O . LEU A 1 177 ? 23.749 3.472 -66.160 1.00 44.00 177 LEU A O 1
ATOM 1421 N N . LYS A 1 178 ? 25.443 4.848 -66.646 1.00 41.16 178 LYS A N 1
ATOM 1422 C CA . LYS A 1 178 ? 24.915 5.217 -67.967 1.00 41.16 178 LYS A CA 1
ATOM 1423 C C . LYS A 1 178 ? 25.589 4.385 -69.059 1.00 41.16 178 LYS A C 1
ATOM 1425 O O . LYS A 1 178 ? 26.763 4.560 -69.346 1.00 41.16 178 LYS A O 1
ATOM 1430 N N . ALA A 1 179 ? 24.760 3.556 -69.694 1.00 43.72 179 ALA A N 1
ATOM 1431 C CA . ALA A 1 179 ? 24.851 3.087 -71.078 1.00 43.72 179 ALA A CA 1
ATOM 1432 C C . ALA A 1 179 ? 26.173 2.432 -71.526 1.00 43.72 179 ALA A C 1
ATOM 1434 O O . ALA A 1 179 ? 26.741 2.829 -72.538 1.00 43.72 179 ALA A O 1
ATOM 1435 N N . ALA A 1 180 ? 26.598 1.367 -70.849 1.00 42.25 180 ALA A N 1
ATOM 1436 C CA . ALA A 1 180 ? 27.415 0.342 -71.491 1.00 42.25 180 ALA A CA 1
ATOM 1437 C C . ALA A 1 180 ? 26.693 -1.005 -71.373 1.00 42.25 180 ALA A C 1
ATOM 1439 O O . ALA A 1 180 ? 26.584 -1.574 -70.293 1.00 42.25 180 ALA A O 1
ATOM 1440 N N . ASP A 1 181 ? 26.151 -1.416 -72.515 1.00 42.06 181 ASP A N 1
ATOM 1441 C CA . ASP A 1 181 ? 25.755 -2.760 -72.916 1.00 42.06 181 ASP A CA 1
ATOM 1442 C C . ASP A 1 181 ? 24.725 -3.555 -72.101 1.00 42.06 181 ASP A C 1
ATOM 1444 O O . ASP A 1 181 ? 24.862 -3.900 -70.929 1.00 42.06 181 ASP A O 1
ATOM 1448 N N . ARG A 1 182 ? 23.676 -3.945 -72.837 1.00 41.78 182 ARG A N 1
ATOM 1449 C CA . ARG A 1 182 ? 22.784 -5.059 -72.519 1.00 41.78 182 ARG A CA 1
ATOM 1450 C C . ARG A 1 182 ? 23.618 -6.333 -72.391 1.00 41.78 182 ARG A C 1
ATOM 1452 O O . ARG A 1 182 ? 23.876 -7.000 -73.388 1.00 41.78 182 ARG A O 1
ATOM 1459 N N . LEU A 1 183 ? 23.996 -6.688 -71.173 1.00 47.31 183 LEU A N 1
ATOM 1460 C CA . LEU A 1 183 ? 24.629 -7.966 -70.880 1.00 47.31 183 LEU A CA 1
ATOM 1461 C C . LEU A 1 183 ? 23.709 -8.813 -70.004 1.00 47.31 183 LEU A C 1
ATOM 1463 O O . LEU A 1 183 ? 23.173 -8.362 -68.992 1.00 47.31 183 LEU A O 1
ATOM 1467 N N . SER A 1 184 ? 23.483 -10.041 -70.462 1.00 38.97 184 SER A N 1
ATOM 1468 C CA . SER A 1 184 ? 22.629 -11.048 -69.841 1.00 38.97 184 SER A CA 1
ATOM 1469 C C . SER A 1 184 ? 23.211 -11.494 -68.502 1.00 38.97 184 SER A C 1
ATOM 1471 O O . SER A 1 184 ? 24.262 -12.133 -68.456 1.00 38.97 184 SER A O 1
ATOM 1473 N N . VAL A 1 185 ? 22.518 -11.167 -67.412 1.00 44.16 185 VAL A N 1
ATOM 1474 C CA . VAL A 1 185 ? 22.853 -11.637 -66.064 1.00 44.16 185 VAL A CA 1
ATOM 1475 C C . VAL A 1 185 ? 22.519 -13.126 -65.977 1.00 44.16 185 VAL A C 1
ATOM 1477 O O . VAL A 1 185 ? 21.345 -13.492 -65.950 1.00 44.16 185 VAL A O 1
ATOM 1480 N N . HIS A 1 186 ? 23.541 -13.980 -65.938 1.00 42.28 186 HIS A N 1
ATOM 1481 C CA . HIS A 1 186 ? 23.380 -15.385 -65.584 1.00 42.28 186 HIS A CA 1
ATOM 1482 C C . HIS A 1 186 ? 23.632 -15.566 -64.080 1.00 42.28 186 HIS A C 1
ATOM 1484 O O . HIS A 1 186 ? 24.714 -15.283 -63.579 1.00 42.28 186 HIS A O 1
ATOM 1490 N N . GLU A 1 187 ? 22.572 -16.022 -63.412 1.00 36.34 187 GLU A N 1
ATOM 1491 C CA . GLU A 1 187 ? 22.440 -16.459 -62.016 1.00 36.34 187 GLU A CA 1
ATOM 1492 C C . GLU A 1 187 ? 22.537 -15.417 -60.887 1.00 36.34 187 GLU A C 1
ATOM 1494 O O . GLU A 1 187 ? 23.555 -14.793 -60.597 1.00 36.34 187 GLU A O 1
ATOM 1499 N N . LEU A 1 188 ? 21.409 -15.304 -60.178 1.00 37.69 188 LEU A N 1
ATOM 1500 C CA . LEU A 1 188 ? 21.266 -14.654 -58.883 1.00 37.69 188 LEU A CA 1
ATOM 1501 C C . LEU A 1 188 ? 21.586 -15.687 -57.800 1.00 37.69 188 LEU A C 1
ATOM 1503 O O . LEU A 1 188 ? 20.838 -16.651 -57.648 1.00 37.69 188 LEU A O 1
ATOM 1507 N N . SER A 1 189 ? 22.629 -15.472 -57.001 1.00 38.66 189 SER A N 1
ATOM 1508 C CA . SER A 1 189 ? 22.764 -16.186 -55.728 1.00 38.66 189 SER A CA 1
ATOM 1509 C C . SER A 1 189 ? 22.741 -15.206 -54.560 1.00 38.66 189 SER A C 1
ATOM 1511 O O . SER A 1 189 ? 23.437 -14.189 -54.534 1.00 38.66 189 SER A O 1
ATOM 1513 N N . ALA A 1 190 ? 21.864 -15.494 -53.601 1.00 32.41 190 ALA A N 1
ATOM 1514 C CA . ALA A 1 190 ? 21.759 -14.760 -52.354 1.00 32.41 190 ALA A CA 1
ATOM 1515 C C . ALA A 1 190 ? 22.763 -15.347 -51.359 1.00 32.41 190 ALA A C 1
ATOM 1517 O O . ALA A 1 190 ? 22.660 -16.518 -51.001 1.00 32.41 190 ALA A O 1
ATOM 1518 N N . VAL A 1 191 ? 23.702 -14.533 -50.875 1.00 41.91 191 VAL A N 1
ATOM 1519 C CA . VAL A 1 191 ? 24.532 -14.904 -49.725 1.00 41.91 191 VAL A CA 1
ATOM 1520 C C . VAL A 1 191 ? 24.128 -14.032 -48.540 1.00 41.91 191 VAL A C 1
ATOM 1522 O O . VAL A 1 191 ? 24.311 -12.817 -48.546 1.00 41.91 191 VAL A O 1
ATOM 1525 N N . ASN A 1 192 ? 23.541 -14.688 -47.538 1.00 39.78 192 ASN A N 1
ATOM 1526 C CA . ASN A 1 192 ? 23.341 -14.218 -46.165 1.00 39.78 192 ASN A CA 1
ATOM 1527 C C . ASN A 1 192 ? 22.735 -12.814 -45.998 1.00 39.78 192 ASN A C 1
ATOM 1529 O O . ASN A 1 192 ? 23.312 -11.952 -45.342 1.00 39.78 192 ASN A O 1
ATOM 1533 N N . GLY A 1 193 ? 21.535 -12.608 -46.553 1.00 45.09 193 GLY A N 1
ATOM 1534 C CA . GLY A 1 193 ? 20.525 -11.663 -46.044 1.00 45.09 193 GLY A CA 1
ATOM 1535 C C . GLY A 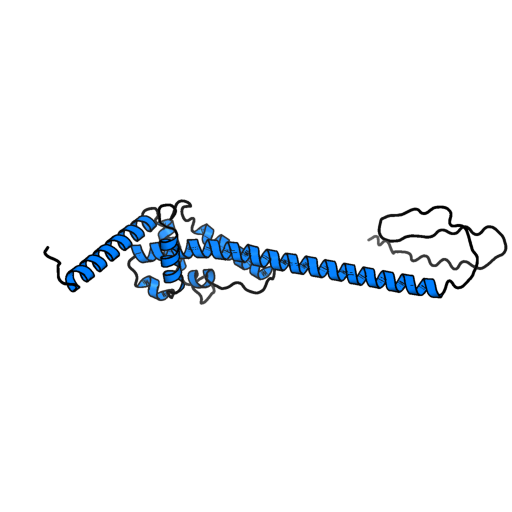1 193 ? 20.824 -10.156 -46.073 1.00 45.09 193 GLY A C 1
ATOM 1536 O O . GLY A 1 193 ? 19.890 -9.378 -45.896 1.00 45.09 193 GLY A O 1
ATOM 1537 N N . HIS A 1 194 ? 22.061 -9.715 -46.323 1.00 45.44 194 HIS A N 1
ATOM 1538 C CA . HIS A 1 194 ? 22.439 -8.309 -46.134 1.00 45.44 194 HIS A CA 1
ATOM 1539 C C . HIS A 1 194 ? 23.228 -7.658 -47.277 1.00 45.44 194 HIS A C 1
ATOM 1541 O O . HIS A 1 194 ? 23.401 -6.442 -47.243 1.00 45.44 194 HIS A O 1
ATOM 1547 N N . CYS A 1 195 ? 23.619 -8.372 -48.339 1.00 38.72 195 CYS A N 1
ATOM 1548 C CA . CYS A 1 195 ? 24.095 -7.711 -49.561 1.00 38.72 195 CYS A CA 1
ATOM 1549 C C . CYS A 1 195 ? 24.005 -8.622 -50.796 1.00 38.72 195 CYS A C 1
ATOM 1551 O O . CYS A 1 195 ? 24.400 -9.782 -50.741 1.00 38.72 195 CYS A O 1
ATOM 1553 N N . LEU A 1 196 ? 23.507 -8.098 -51.924 1.00 40.00 196 LEU A N 1
ATOM 1554 C CA . LEU A 1 196 ? 23.564 -8.791 -53.217 1.00 40.00 196 LEU A CA 1
ATOM 1555 C C . LEU A 1 196 ? 24.882 -8.426 -53.900 1.00 40.00 196 LEU A C 1
ATOM 1557 O O . LEU A 1 196 ? 25.126 -7.249 -54.168 1.00 40.00 196 LEU A O 1
ATOM 1561 N N . ARG A 1 197 ? 25.718 -9.426 -54.184 1.00 38.25 197 ARG A N 1
ATOM 1562 C CA . ARG A 1 197 ? 26.944 -9.257 -54.968 1.00 38.25 197 ARG A CA 1
ATOM 1563 C C . ARG A 1 197 ? 26.652 -9.659 -56.412 1.00 38.25 197 ARG A C 1
ATOM 1565 O O . ARG A 1 197 ? 26.228 -10.782 -56.653 1.00 38.25 197 ARG A O 1
ATOM 1572 N N . PHE A 1 198 ? 26.877 -8.751 -57.358 1.00 40.22 198 PHE A N 1
ATOM 1573 C CA . PHE A 1 198 ? 26.801 -9.053 -58.787 1.00 40.22 198 PHE A CA 1
ATOM 1574 C C . PHE A 1 198 ? 28.178 -9.507 -59.267 1.00 40.22 198 PHE A C 1
ATOM 1576 O O . PHE A 1 198 ? 29.144 -8.751 -59.168 1.00 40.22 198 PHE A O 1
ATOM 1583 N N . THR A 1 199 ? 28.284 -10.729 -59.776 1.00 35.25 199 THR A N 1
ATOM 1584 C CA . THR A 1 199 ? 29.461 -11.180 -60.524 1.00 35.25 199 THR A CA 1
ATOM 1585 C C . THR A 1 199 ? 29.143 -11.087 -62.008 1.00 35.25 199 THR A C 1
ATOM 1587 O O . THR A 1 199 ? 28.261 -11.787 -62.493 1.00 35.25 199 THR A O 1
ATOM 1590 N N . TYR A 1 200 ? 29.840 -10.205 -62.722 1.00 41.06 200 TYR A N 1
ATOM 1591 C CA . TYR A 1 200 ? 29.781 -10.127 -64.178 1.00 41.06 200 TYR A CA 1
ATOM 1592 C C . TYR A 1 200 ? 31.057 -10.743 -64.759 1.00 41.06 200 TYR A C 1
ATOM 1594 O O . TYR A 1 200 ? 32.159 -10.344 -64.386 1.00 41.06 200 TYR A O 1
ATOM 1602 N N . SER A 1 201 ? 30.920 -11.721 -65.655 1.00 34.75 201 SER A N 1
ATOM 1603 C CA . SER A 1 201 ? 32.041 -12.286 -66.408 1.00 34.75 201 SER A CA 1
ATOM 1604 C C . SER A 1 201 ? 32.092 -11.653 -67.798 1.00 34.75 201 SER A C 1
ATOM 1606 O O . SER A 1 201 ? 31.325 -12.032 -68.682 1.00 34.75 201 SER A O 1
ATOM 1608 N N . ALA A 1 202 ? 32.998 -10.698 -68.001 1.00 36.56 202 ALA A N 1
ATOM 1609 C CA . ALA A 1 202 ? 33.311 -10.187 -69.330 1.00 36.56 202 ALA A CA 1
ATOM 1610 C C . ALA A 1 202 ? 34.266 -11.163 -70.033 1.00 36.56 202 ALA A C 1
ATOM 1612 O O . ALA A 1 202 ? 35.407 -11.332 -69.602 1.00 36.56 202 ALA A O 1
ATOM 1613 N N . THR A 1 203 ? 33.832 -11.806 -71.116 1.00 37.47 203 THR A N 1
ATOM 1614 C CA . THR A 1 203 ? 34.758 -12.493 -72.022 1.00 37.47 203 THR A CA 1
ATOM 1615 C C . THR A 1 203 ? 35.361 -11.497 -73.011 1.00 37.47 203 THR A C 1
ATOM 1617 O O . THR A 1 203 ? 34.631 -10.866 -73.767 1.00 37.47 203 THR A O 1
ATOM 1620 N N . ALA A 1 204 ? 36.696 -11.489 -73.043 1.00 32.97 204 ALA A N 1
ATOM 1621 C CA . ALA A 1 204 ? 37.574 -11.119 -74.156 1.00 32.97 204 ALA A CA 1
ATOM 1622 C C . ALA A 1 204 ? 38.155 -9.679 -74.233 1.00 32.97 204 ALA A C 1
ATOM 1624 O O . ALA A 1 204 ? 37.562 -8.749 -74.765 1.00 32.97 204 ALA A O 1
ATOM 1625 N N . THR A 1 205 ? 39.460 -9.657 -73.915 1.00 32.31 205 THR A N 1
ATOM 1626 C CA . THR A 1 205 ? 40.600 -9.021 -74.621 1.00 32.31 205 THR A CA 1
ATOM 1627 C C . THR A 1 205 ? 41.051 -7.592 -74.267 1.00 32.31 205 THR A C 1
ATOM 1629 O O . THR A 1 205 ? 40.429 -6.608 -74.641 1.00 32.31 205 THR A O 1
ATOM 1632 N N . ALA A 1 206 ? 42.278 -7.549 -73.719 1.00 28.17 206 ALA A N 1
ATOM 1633 C CA . ALA A 1 206 ? 43.238 -6.439 -73.592 1.00 28.17 206 ALA A CA 1
ATOM 1634 C C . ALA A 1 206 ? 43.096 -5.481 -72.380 1.00 28.17 206 ALA A C 1
ATOM 1636 O O . ALA A 1 206 ? 42.005 -5.277 -71.858 1.00 28.17 206 ALA A O 1
ATOM 1637 N N . PRO A 1 207 ? 44.234 -4.987 -71.840 1.00 37.28 207 PRO A N 1
ATOM 1638 C CA . PRO A 1 207 ? 44.475 -4.971 -70.402 1.00 37.28 207 PRO A CA 1
ATOM 1639 C C . PRO A 1 207 ? 44.208 -3.601 -69.782 1.00 37.28 207 PRO A C 1
ATOM 1641 O O . PRO A 1 207 ? 44.715 -2.587 -70.255 1.00 37.28 207 PRO A O 1
ATOM 1644 N N . PHE A 1 208 ? 43.496 -3.575 -68.658 1.00 29.20 208 PHE A N 1
ATOM 1645 C CA . PHE A 1 208 ? 43.498 -2.419 -67.770 1.00 29.20 208 PHE A CA 1
ATOM 1646 C C . PHE A 1 208 ? 43.743 -2.871 -66.333 1.00 29.20 208 PHE A C 1
ATOM 1648 O O . PHE A 1 208 ? 43.140 -3.824 -65.842 1.00 29.20 208 PHE A O 1
ATOM 1655 N N . TYR A 1 209 ? 44.708 -2.199 -65.709 1.00 29.88 209 TYR A N 1
ATOM 1656 C CA . TYR A 1 209 ? 45.218 -2.426 -64.363 1.00 29.88 209 TYR A CA 1
ATOM 1657 C C . TYR A 1 209 ? 44.087 -2.574 -63.334 1.00 29.88 209 TYR A C 1
ATOM 1659 O O . TYR A 1 209 ? 43.333 -1.636 -63.085 1.00 29.88 209 TYR A O 1
ATOM 1667 N N . ILE A 1 210 ? 44.019 -3.738 -62.684 1.00 31.06 210 ILE A N 1
ATOM 1668 C CA . ILE A 1 210 ? 43.235 -3.930 -61.463 1.00 31.06 210 ILE A CA 1
ATOM 1669 C C . ILE A 1 210 ? 44.090 -3.412 -60.305 1.00 31.06 210 ILE A C 1
ATOM 1671 O O . ILE A 1 210 ? 45.023 -4.084 -59.867 1.00 31.06 210 ILE A O 1
ATOM 1675 N N . SER A 1 211 ? 43.777 -2.227 -59.781 1.00 27.19 211 SER A N 1
ATOM 1676 C CA . SER A 1 211 ? 44.176 -1.883 -58.416 1.00 27.19 211 SER A CA 1
ATOM 1677 C C . SER A 1 211 ? 43.260 -2.646 -57.459 1.00 27.19 211 SER A C 1
ATOM 1679 O O . SER A 1 211 ? 42.130 -2.239 -57.189 1.00 27.19 211 SER A O 1
ATOM 1681 N N . SER A 1 212 ? 43.726 -3.793 -56.979 1.00 27.70 212 SER A N 1
ATOM 1682 C CA . SER A 1 212 ? 43.074 -4.552 -55.917 1.00 27.70 212 SER A CA 1
ATOM 1683 C C . SER A 1 212 ? 43.144 -3.760 -54.609 1.00 27.70 212 SER A C 1
ATOM 1685 O O . SER A 1 212 ? 44.203 -3.695 -53.985 1.00 27.70 212 SER A O 1
ATOM 1687 N N . PHE A 1 213 ? 42.028 -3.170 -54.180 1.00 26.33 213 PHE A N 1
ATOM 1688 C CA . PHE A 1 213 ? 41.884 -2.657 -52.818 1.00 26.33 213 PHE A CA 1
ATOM 1689 C C . PHE A 1 213 ? 41.346 -3.790 -51.935 1.00 26.33 213 PHE A C 1
ATOM 1691 O O . PHE A 1 213 ? 40.142 -4.013 -51.828 1.00 26.33 213 PHE A O 1
ATOM 1698 N N . THR A 1 214 ? 42.259 -4.577 -51.371 1.00 30.25 214 THR A N 1
ATOM 1699 C CA . THR A 1 214 ? 41.957 -5.512 -50.283 1.00 30.25 214 THR A CA 1
ATOM 1700 C C . THR A 1 214 ? 42.104 -4.769 -48.963 1.00 30.25 214 THR A C 1
ATOM 1702 O O . THR A 1 214 ? 43.225 -4.513 -48.523 1.00 30.25 214 THR A O 1
ATOM 1705 N N . GLU A 1 215 ? 40.986 -4.428 -48.329 1.00 28.61 215 GLU A N 1
ATOM 1706 C CA . GLU A 1 215 ? 40.978 -4.018 -46.927 1.00 28.61 215 GLU A CA 1
ATOM 1707 C C . GLU A 1 215 ? 41.269 -5.272 -46.082 1.00 28.61 215 GLU A C 1
ATOM 1709 O O . GLU A 1 215 ? 40.438 -6.170 -45.953 1.00 28.61 215 GLU A O 1
ATOM 1714 N N . LYS A 1 216 ? 42.518 -5.394 -45.612 1.00 32.22 216 LYS A N 1
ATOM 1715 C CA . LYS A 1 216 ? 42.926 -6.388 -44.613 1.00 32.22 216 LYS A CA 1
ATOM 1716 C C . LYS A 1 216 ? 42.383 -5.942 -43.256 1.00 32.22 216 LYS A C 1
ATOM 1718 O O . LYS A 1 216 ? 42.842 -4.933 -42.726 1.00 32.22 216 LYS A O 1
ATOM 1723 N N . GLU A 1 217 ? 41.489 -6.729 -42.665 1.00 38.91 217 GLU A N 1
ATOM 1724 C CA . GLU A 1 217 ? 41.325 -6.748 -41.208 1.00 38.91 217 GLU A CA 1
ATOM 1725 C C . GLU A 1 217 ? 42.662 -7.147 -40.555 1.00 38.91 217 GLU A C 1
ATOM 1727 O O . GLU A 1 217 ? 43.271 -8.141 -40.971 1.00 38.91 217 GLU A O 1
ATOM 1732 N N . PRO A 1 218 ? 43.147 -6.433 -39.524 1.00 34.78 218 PRO A N 1
ATOM 1733 C CA . PRO A 1 218 ? 44.186 -6.967 -38.665 1.00 34.78 218 PRO A CA 1
ATOM 1734 C C . PRO A 1 218 ? 43.560 -7.927 -37.646 1.00 34.78 218 PRO A C 1
ATOM 1736 O O . PRO A 1 218 ? 42.937 -7.520 -36.667 1.00 34.78 218 PRO A O 1
ATOM 1739 N N . ILE A 1 219 ? 43.783 -9.222 -37.872 1.00 38.00 219 ILE A N 1
ATOM 1740 C CA . ILE A 1 219 ? 43.782 -10.236 -36.816 1.00 38.00 219 ILE A CA 1
ATOM 1741 C C . ILE A 1 219 ? 44.941 -9.888 -35.880 1.00 38.00 219 ILE A C 1
ATOM 1743 O O . ILE A 1 219 ? 46.095 -9.847 -36.305 1.00 38.00 219 ILE A O 1
ATOM 1747 N N . ASN A 1 220 ? 44.619 -9.616 -34.621 1.00 34.72 220 ASN A N 1
ATOM 1748 C CA . ASN A 1 220 ? 45.575 -9.341 -33.558 1.00 34.72 220 ASN A CA 1
ATOM 1749 C C . ASN A 1 220 ? 45.857 -10.651 -32.798 1.00 34.72 220 ASN A C 1
ATOM 1751 O O . ASN A 1 220 ? 44.910 -11.223 -32.254 1.00 34.72 220 ASN A O 1
ATOM 1755 N N . PRO A 1 221 ? 47.106 -11.142 -32.734 1.00 39.19 221 PRO A N 1
ATOM 1756 C CA . PRO A 1 221 ? 47.510 -12.106 -31.726 1.00 39.19 221 PRO A CA 1
ATOM 1757 C C . PRO A 1 221 ? 48.541 -11.456 -30.800 1.00 39.19 221 PRO A C 1
ATOM 1759 O O . PRO A 1 221 ? 49.669 -11.254 -31.232 1.00 39.19 221 PRO A O 1
ATOM 1762 N N . PHE A 1 222 ? 48.138 -11.113 -29.575 1.00 42.44 222 PHE A N 1
ATOM 1763 C CA . PHE A 1 222 ? 48.867 -11.272 -28.304 1.00 42.44 222 PHE A CA 1
ATOM 1764 C C . PHE A 1 222 ? 47.952 -10.844 -27.152 1.00 42.44 222 PHE A C 1
ATOM 1766 O O . PHE A 1 222 ? 47.316 -9.772 -27.268 1.00 42.44 222 PHE A O 1
#